Protein AF-A0AAP7ZQS2-F1 (afdb_monomer_lite)

Foldseek 3Di:
DPVVVVVVLVVVLVVLLVCLLVLLVVLVCCVVVVPPCVVPDDPVVPHDPVPDDVLVVLVVSLVSNVVSVVVNVPRPVLVVLVVVLVVLLLVLLVVVVFVVCFVQVVCCVPPVDHDPQFDFDDDDDQPDPDQPGKGKDFPDPPPDLDDQKGWIWIFTAHPPRDGRDIGIGIGGGDDPVSVVSSVVSSVVSLVPDPSNCSNPVSVVSSVVSSVSSVVVSVVD

Secondary structure (DSSP, 8-state):
--HHHHHHHHHHHHHHHHHHHHHHHHHHHHHHH--GGGGT--BTTTB-TTS--HHHHHHHHHHHHHHHHHHHHT-HHHHHHHHHHHHHHHHHHHHHHHHHHHHHHHHHHHH-PPBTTB-----PPPSS----EEEEEESSS---SS-SEEEEEEEEE-GGG-EEEEEEEEEE--HHHHHHHHHHHHHHHHHH-HHHHHHHHHHHHHHHHHHHHHHHHHH-

Radius of gyration: 27.0 Å; chains: 1; bounding box: 59×35×73 Å

pLDDT: mean 70.95, std 13.67, range [37.78, 91.56]

Sequence (220 aa):
MEGAMADVVDDSEEKSRRNLVALSSTVLATTYLQPKLADKGKLLGFIDAVDVNPIRVWTLITIALCYFAFRYWYSSGRAKTWSEWIGHRDTCVKNMFLKRMERHGLRYWNDNTPSHFMQFESISTPMDQRATGLRASLVSDDVSINPRSTYVHISLFGPMDMTLGHITCTFNLTDWRSKVFQNFTVAKSALLCNATHELFIPFTLFGIALAVCVAELIRL

Organism: NCBI:txid1091042

Structure (mmCIF, N/CA/C/O backbone):
data_AF-A0AAP7ZQS2-F1
#
_entry.id   AF-A0AAP7ZQS2-F1
#
loop_
_atom_site.group_PDB
_atom_site.id
_atom_site.type_symbol
_atom_site.label_atom_id
_atom_site.label_alt_id
_atom_site.label_comp_id
_atom_site.label_asym_id
_atom_site.label_entity_id
_atom_site.label_seq_id
_atom_site.pdbx_PDB_ins_code
_atom_site.Cartn_x
_atom_site.Cartn_y
_atom_site.Cartn_z
_atom_site.occupancy
_atom_site.B_iso_or_equiv
_atom_site.auth_seq_id
_atom_site.auth_comp_id
_atom_site.auth_asym_id
_atom_site.auth_atom_id
_atom_site.pdbx_PDB_model_num
ATOM 1 N N . MET A 1 1 ? 18.674 -17.444 24.554 1.00 41.12 1 MET A N 1
ATOM 2 C CA . MET A 1 1 ? 17.435 -17.113 25.297 1.00 41.12 1 MET A CA 1
ATOM 3 C C . MET A 1 1 ? 16.759 -15.878 24.679 1.00 41.12 1 MET A C 1
ATOM 5 O O . MET A 1 1 ? 16.188 -15.075 25.396 1.00 41.12 1 MET A O 1
ATOM 9 N N . GLU A 1 2 ? 16.811 -15.733 23.346 1.00 38.56 2 GLU A N 1
ATOM 10 C CA . GLU A 1 2 ? 16.288 -14.568 22.600 1.00 38.56 2 GLU A CA 1
ATOM 11 C C . GLU A 1 2 ? 14.971 -14.863 21.859 1.00 38.56 2 GLU A C 1
ATOM 13 O O . GLU A 1 2 ? 14.267 -13.939 21.475 1.00 38.56 2 GLU A O 1
ATOM 18 N N . GLY A 1 3 ? 14.586 -16.137 21.706 1.00 37.78 3 GLY A N 1
ATOM 19 C CA . GLY A 1 3 ? 13.366 -16.520 20.980 1.00 37.78 3 GLY A CA 1
ATOM 20 C C . GLY A 1 3 ? 12.057 -16.237 21.727 1.00 37.78 3 GLY A C 1
ATOM 21 O O . GLY A 1 3 ? 11.084 -15.819 21.118 1.00 37.78 3 GLY A O 1
ATOM 22 N N . ALA A 1 4 ? 12.030 -16.380 23.056 1.00 45.31 4 ALA A N 1
ATOM 23 C CA . ALA A 1 4 ? 10.787 -16.256 23.829 1.00 45.31 4 ALA A CA 1
ATOM 24 C C . ALA A 1 4 ? 10.295 -14.805 23.994 1.00 45.31 4 ALA A C 1
ATOM 26 O O . ALA A 1 4 ? 9.113 -14.577 24.228 1.00 45.31 4 ALA A O 1
ATOM 27 N N . MET A 1 5 ? 11.189 -13.815 23.895 1.00 42.31 5 MET A N 1
ATOM 28 C CA . MET A 1 5 ? 10.823 -12.404 24.058 1.00 42.31 5 MET A CA 1
ATOM 29 C C . MET A 1 5 ? 10.306 -11.786 22.749 1.00 42.31 5 MET A C 1
ATOM 31 O O . MET A 1 5 ? 9.502 -10.860 22.801 1.00 42.31 5 MET A O 1
ATOM 35 N N . ALA A 1 6 ? 10.716 -12.325 21.593 1.00 49.50 6 ALA A N 1
ATOM 36 C CA . ALA A 1 6 ? 10.181 -11.944 20.286 1.00 49.50 6 ALA A CA 1
ATOM 37 C C . ALA A 1 6 ? 8.729 -12.424 20.110 1.00 49.50 6 ALA A C 1
ATOM 39 O O . ALA A 1 6 ? 7.870 -11.621 19.751 1.00 49.50 6 ALA A O 1
ATOM 40 N N . ASP A 1 7 ? 8.434 -13.675 20.486 1.00 51.44 7 ASP A N 1
ATOM 41 C CA . ASP A 1 7 ? 7.087 -14.259 20.367 1.00 51.44 7 ASP A CA 1
ATOM 42 C C . ASP A 1 7 ? 6.026 -13.501 21.187 1.00 51.44 7 ASP A C 1
ATOM 44 O O . ASP A 1 7 ? 4.927 -13.243 20.703 1.00 51.44 7 ASP A O 1
ATOM 48 N N . VAL A 1 8 ? 6.346 -13.072 22.415 1.00 53.72 8 VAL A N 1
ATOM 49 C CA . VAL A 1 8 ? 5.387 -12.346 23.278 1.00 53.72 8 VAL A CA 1
ATOM 50 C C . VAL A 1 8 ? 5.065 -10.945 22.734 1.00 53.72 8 VAL A C 1
ATOM 52 O O . VAL A 1 8 ? 3.957 -10.431 22.928 1.00 53.72 8 VAL A O 1
ATOM 55 N N . VAL A 1 9 ? 6.026 -10.306 22.063 1.00 52.06 9 VAL A N 1
ATOM 56 C CA . VAL A 1 9 ? 5.841 -8.976 21.465 1.00 52.06 9 VAL A CA 1
ATOM 57 C C . VAL A 1 9 ? 5.038 -9.074 20.165 1.00 52.06 9 VAL A C 1
ATOM 59 O O . VAL A 1 9 ? 4.125 -8.263 19.982 1.00 52.06 9 VAL A O 1
ATOM 62 N N . ASP A 1 10 ? 5.303 -10.088 19.334 1.00 54.31 10 ASP A N 1
ATOM 63 C CA . ASP A 1 10 ? 4.533 -10.367 18.111 1.00 54.31 10 ASP A CA 1
ATOM 64 C C . ASP A 1 10 ? 3.069 -10.723 18.430 1.00 54.31 10 ASP A C 1
ATOM 66 O O . ASP A 1 10 ? 2.145 -10.170 17.824 1.00 54.31 10 ASP A O 1
ATOM 70 N N . ASP A 1 11 ? 2.824 -11.535 19.465 1.00 60.44 11 ASP A N 1
ATOM 71 C CA . ASP A 1 11 ? 1.464 -11.864 19.915 1.00 60.44 11 ASP A CA 1
ATOM 72 C C . ASP A 1 11 ? 0.695 -10.631 20.420 1.00 60.44 11 ASP A C 1
ATOM 74 O O . ASP A 1 11 ? -0.524 -10.517 20.250 1.00 60.44 11 ASP A O 1
ATOM 78 N N . SER A 1 12 ? 1.388 -9.669 21.039 1.00 69.81 12 SER A N 1
ATOM 79 C CA . SER A 1 12 ? 0.777 -8.423 21.520 1.00 69.81 12 SER A CA 1
ATOM 80 C C . SER A 1 12 ? 0.348 -7.509 20.369 1.00 69.81 12 SER A C 1
ATOM 82 O O . SER A 1 12 ? -0.714 -6.877 20.434 1.00 69.81 12 SER A O 1
ATOM 84 N N . GLU A 1 13 ? 1.155 -7.439 19.313 1.00 71.75 13 GLU A N 1
ATOM 85 C CA . GLU A 1 13 ? 0.883 -6.619 18.138 1.00 71.75 13 GLU A CA 1
ATOM 86 C C . GLU A 1 13 ? -0.274 -7.174 17.317 1.00 71.75 13 GLU A C 1
ATOM 88 O O . GLU A 1 13 ? -1.249 -6.459 17.057 1.00 71.75 13 GLU A O 1
ATOM 93 N N . GLU A 1 14 ? -0.198 -8.452 16.962 1.00 76.62 14 GLU A N 1
ATOM 94 C CA . GLU A 1 14 ? -1.213 -9.109 16.152 1.00 76.62 14 GLU A CA 1
ATOM 95 C C . GLU A 1 14 ? -2.577 -9.072 16.858 1.00 76.62 14 GLU A C 1
ATOM 97 O O . GLU A 1 14 ? -3.620 -8.827 16.241 1.00 76.62 14 GLU A O 1
ATOM 102 N N . LYS A 1 15 ? -2.574 -9.179 18.192 1.00 80.56 15 LYS A N 1
ATOM 103 C CA . LYS A 1 15 ? -3.763 -8.981 19.024 1.00 80.56 15 LYS A CA 1
ATOM 104 C C . LYS A 1 15 ? -4.295 -7.549 18.964 1.00 80.56 15 LYS A C 1
ATOM 106 O O . LYS A 1 15 ? -5.506 -7.367 18.864 1.00 80.56 15 LYS A O 1
ATOM 111 N N . SER A 1 16 ? -3.433 -6.532 18.991 1.00 81.25 16 SER A N 1
ATOM 112 C CA . SER A 1 16 ? -3.862 -5.129 18.873 1.00 81.25 16 SER A CA 1
ATOM 113 C C . SER A 1 16 ? -4.501 -4.827 17.513 1.00 81.25 16 SER A C 1
ATOM 115 O O . SER A 1 16 ? -5.556 -4.193 17.461 1.00 81.25 16 SER A O 1
ATOM 117 N N . ARG A 1 17 ? -3.939 -5.374 16.427 1.00 83.56 17 ARG A N 1
ATOM 118 C CA . ARG A 1 17 ? -4.478 -5.264 15.065 1.00 83.56 17 ARG A CA 1
ATOM 119 C C . ARG A 1 17 ? -5.837 -5.950 14.939 1.00 83.56 17 ARG A C 1
ATOM 121 O O . ARG A 1 17 ? -6.793 -5.339 14.463 1.00 83.56 17 ARG A O 1
ATOM 128 N N . ARG A 1 18 ? -5.947 -7.201 15.404 1.00 85.00 18 ARG A N 1
ATOM 129 C CA . ARG A 1 18 ? -7.210 -7.959 15.399 1.00 85.00 18 ARG A CA 1
ATOM 130 C C . ARG A 1 18 ? -8.285 -7.271 16.228 1.00 85.00 18 ARG A C 1
ATOM 132 O O . ARG A 1 18 ? -9.415 -7.164 15.765 1.00 85.00 18 ARG A O 1
ATOM 139 N N . ASN A 1 19 ? -7.933 -6.762 17.407 1.00 86.69 19 ASN A N 1
ATOM 140 C CA . ASN A 1 19 ? -8.863 -6.030 18.263 1.00 86.69 19 ASN A CA 1
ATOM 141 C C . ASN A 1 19 ? -9.326 -4.724 17.614 1.00 86.69 19 ASN A C 1
ATOM 143 O O . ASN A 1 19 ? -10.512 -4.416 17.684 1.00 86.69 19 ASN A O 1
ATOM 147 N N . LEU A 1 20 ? -8.430 -3.987 16.946 1.00 86.88 20 LEU A N 1
ATOM 148 C CA . LEU A 1 20 ? -8.798 -2.780 16.209 1.00 86.88 20 LEU A CA 1
ATOM 149 C C . LEU A 1 20 ? -9.800 -3.106 15.095 1.00 86.88 20 LEU A C 1
ATOM 151 O O . LEU A 1 20 ? -10.872 -2.513 15.044 1.00 86.88 20 LEU A O 1
ATOM 155 N N . VAL A 1 21 ? -9.499 -4.103 14.257 1.00 88.25 21 VAL A N 1
ATOM 156 C CA . VAL A 1 21 ? -10.391 -4.536 13.168 1.00 88.25 21 VAL A CA 1
ATOM 157 C C . VAL A 1 21 ? -11.732 -5.033 13.710 1.00 88.25 21 VAL A C 1
ATOM 159 O O . VAL A 1 21 ? -12.778 -4.631 13.200 1.00 88.25 21 VAL A O 1
ATOM 162 N N . ALA A 1 22 ? -11.726 -5.871 14.748 1.00 86.88 22 ALA A N 1
ATOM 163 C CA . ALA A 1 22 ? -12.940 -6.422 15.342 1.00 86.88 22 ALA A CA 1
ATOM 164 C C . ALA A 1 22 ? -13.814 -5.327 15.966 1.00 86.88 22 ALA A C 1
ATOM 166 O O . ALA A 1 22 ? -15.022 -5.293 15.727 1.00 86.88 22 ALA A O 1
ATOM 167 N N . LEU A 1 23 ? -13.215 -4.403 16.723 1.00 85.56 23 LEU A N 1
ATOM 168 C CA . LEU A 1 23 ? -13.947 -3.344 17.410 1.00 85.56 23 LEU A CA 1
ATOM 169 C C . LEU A 1 23 ? -14.471 -2.296 16.420 1.00 85.56 23 LEU A C 1
ATOM 171 O O . LEU A 1 23 ? -15.640 -1.929 16.502 1.00 85.56 23 LEU A O 1
ATOM 175 N N . SER A 1 24 ? -13.678 -1.900 15.418 1.00 85.44 24 SER A N 1
ATOM 176 C CA . SER A 1 24 ? -14.152 -1.044 14.323 1.00 85.44 24 SER A CA 1
ATOM 177 C C . SER A 1 24 ? -15.283 -1.699 13.529 1.00 85.44 24 SER A C 1
ATOM 179 O O . SER A 1 24 ? -16.298 -1.057 13.271 1.00 85.44 24 SER A O 1
ATOM 181 N N . SER A 1 25 ? -15.164 -2.988 13.199 1.00 85.69 25 SER A N 1
ATOM 182 C CA . SER A 1 25 ? -16.226 -3.723 12.496 1.00 85.69 25 SER A CA 1
ATOM 183 C C . SER A 1 25 ? -17.493 -3.836 13.341 1.00 85.69 25 SER A C 1
ATOM 185 O O . SER A 1 25 ? -18.590 -3.693 12.813 1.00 85.69 25 SER A O 1
ATOM 187 N N . THR A 1 26 ? -17.357 -4.031 14.655 1.00 83.94 26 THR A N 1
ATOM 188 C CA . THR A 1 26 ? -18.493 -4.080 15.587 1.00 83.94 26 THR A CA 1
ATOM 189 C C . THR A 1 26 ? -19.212 -2.736 15.659 1.00 83.94 26 THR A C 1
ATOM 191 O O . THR A 1 26 ? -20.439 -2.713 15.619 1.00 83.94 26 THR A O 1
ATOM 194 N N . VAL A 1 27 ? -18.480 -1.616 15.702 1.00 84.19 27 VAL A N 1
ATOM 195 C CA . VAL A 1 27 ? -19.074 -0.268 15.658 1.00 84.19 27 VAL A CA 1
ATOM 196 C C . VAL A 1 27 ? -19.884 -0.081 14.376 1.00 84.19 27 VAL A C 1
ATOM 198 O O . VAL A 1 27 ? -21.055 0.283 14.449 1.00 84.19 27 VAL A O 1
ATOM 201 N N . LEU A 1 28 ? -19.301 -0.399 13.217 1.00 84.69 28 LEU A N 1
ATOM 202 C CA . LEU A 1 28 ? -19.974 -0.272 11.920 1.00 84.69 28 LEU A CA 1
ATOM 203 C C . LEU A 1 28 ? -21.184 -1.203 11.793 1.00 84.69 28 LEU A C 1
ATOM 205 O O . LEU A 1 28 ? -22.231 -0.795 11.299 1.00 84.69 28 LEU A O 1
ATOM 209 N N . ALA A 1 29 ? -21.064 -2.446 12.260 1.00 82.69 29 ALA A N 1
ATOM 210 C CA . ALA A 1 29 ? -22.167 -3.397 12.275 1.00 82.69 29 ALA A CA 1
ATOM 211 C C . ALA A 1 29 ? -23.303 -2.908 13.180 1.00 82.69 29 ALA A C 1
ATOM 213 O O . ALA A 1 29 ? -24.463 -2.977 12.791 1.00 82.69 29 ALA A O 1
ATOM 214 N N . THR A 1 30 ? -22.981 -2.367 14.356 1.00 77.25 30 THR A N 1
ATOM 215 C CA . THR A 1 30 ? -23.983 -1.862 15.304 1.00 77.25 30 THR A CA 1
ATOM 216 C C . THR A 1 30 ? -24.725 -0.654 14.738 1.00 77.25 30 THR A C 1
ATOM 218 O O . THR A 1 30 ? -25.944 -0.575 14.862 1.00 77.25 30 THR A O 1
ATOM 221 N N . THR A 1 31 ? -24.029 0.268 14.071 1.00 76.44 31 THR A N 1
ATOM 222 C CA . THR A 1 31 ? -24.674 1.459 13.503 1.00 76.44 31 THR A CA 1
ATOM 223 C C . THR A 1 31 ? -25.425 1.182 12.208 1.00 76.44 31 THR A C 1
ATOM 225 O O . THR A 1 31 ? -26.495 1.750 12.004 1.00 76.44 31 THR A O 1
ATOM 228 N N . TYR A 1 32 ? -24.918 0.292 11.353 1.00 78.00 32 TYR A N 1
ATOM 229 C CA . TYR A 1 32 ? -25.553 -0.022 10.073 1.00 78.00 32 TYR A CA 1
ATOM 230 C C . TYR A 1 32 ? -26.694 -1.033 10.201 1.00 78.00 32 TYR A C 1
ATOM 232 O O . TYR A 1 32 ? -27.753 -0.847 9.608 1.00 78.00 32 TYR A O 1
ATOM 240 N N . LEU A 1 33 ? -26.499 -2.103 10.979 1.00 70.19 33 LEU A N 1
ATOM 241 C CA . LEU A 1 33 ? -27.516 -3.144 11.140 1.00 70.19 33 LEU A CA 1
ATOM 242 C C . LEU A 1 33 ? -28.596 -2.755 12.146 1.00 70.19 33 LEU A C 1
ATOM 244 O O . LEU A 1 33 ? -29.559 -3.511 12.252 1.00 70.19 33 LEU A O 1
ATOM 248 N N . GLN A 1 34 ? -28.420 -1.629 12.866 1.00 63.94 34 GLN A N 1
ATOM 249 C CA . GLN A 1 34 ? -29.292 -1.144 13.944 1.00 63.94 34 GLN A CA 1
ATOM 250 C C . GLN A 1 34 ? -29.951 -2.324 14.650 1.00 63.94 34 GLN A C 1
ATOM 252 O O . GLN A 1 34 ? -31.150 -2.556 14.448 1.00 63.94 34 GLN A O 1
ATOM 257 N N . PRO A 1 35 ? -29.167 -3.162 15.357 1.00 54.41 35 PRO A N 1
ATOM 258 C CA . PRO A 1 35 ? -29.701 -4.380 15.921 1.00 54.41 35 PRO A CA 1
ATOM 259 C C . PRO A 1 35 ? -30.976 -4.013 16.675 1.00 54.41 35 PRO A C 1
ATOM 261 O O . PRO A 1 35 ? -30.929 -3.222 17.617 1.00 54.41 35 PRO A O 1
ATOM 264 N N . LYS A 1 36 ? -32.118 -4.578 16.259 1.00 45.31 36 LYS A N 1
ATOM 265 C CA . LYS A 1 36 ? -33.423 -4.472 16.941 1.00 45.31 36 LYS A CA 1
ATOM 266 C C . LYS A 1 36 ? -33.396 -5.133 18.336 1.00 45.31 36 LYS A C 1
ATOM 268 O O . LYS A 1 36 ? -34.374 -5.708 18.794 1.00 45.31 36 LYS A O 1
ATOM 273 N N . LEU A 1 37 ? -32.248 -5.095 19.004 1.00 45.38 37 LEU A N 1
ATOM 274 C CA . LEU A 1 37 ? -32.011 -5.465 20.386 1.00 45.38 37 LEU A CA 1
ATOM 275 C C . LEU A 1 37 ? -32.455 -4.359 21.353 1.00 45.38 37 LEU A C 1
ATOM 277 O O . LEU A 1 37 ? -32.493 -4.621 22.549 1.00 45.38 37 LEU A O 1
ATOM 281 N N . ALA A 1 38 ? -32.849 -3.176 20.863 1.00 44.84 38 ALA A N 1
ATOM 282 C CA . ALA A 1 38 ? -33.373 -2.090 21.694 1.00 44.84 38 ALA A CA 1
ATOM 283 C C . ALA A 1 38 ? -34.586 -2.502 22.553 1.00 44.84 38 ALA A C 1
ATOM 285 O O . ALA A 1 38 ? -34.736 -1.980 23.651 1.00 44.84 38 ALA A O 1
ATOM 286 N N . ASP A 1 39 ? -35.386 -3.488 22.131 1.00 46.53 39 ASP A N 1
ATOM 287 C CA . ASP A 1 39 ? -36.574 -3.869 22.905 1.00 46.53 39 ASP A CA 1
ATOM 288 C C . ASP A 1 39 ? -36.333 -4.961 23.962 1.00 46.53 39 ASP A C 1
ATOM 290 O O . ASP A 1 39 ? -37.175 -5.118 24.844 1.00 46.53 39 ASP A O 1
ATOM 294 N N . LYS A 1 40 ? -35.224 -5.730 23.921 1.00 45.84 40 LYS A N 1
ATOM 295 C CA . LYS A 1 40 ? -34.973 -6.846 24.880 1.00 45.84 40 LYS A CA 1
ATOM 296 C C . LYS A 1 40 ? -33.498 -7.193 25.164 1.00 45.84 40 LYS A C 1
ATOM 298 O O . LYS A 1 40 ? -33.214 -8.225 25.775 1.00 45.84 40 LYS A O 1
ATOM 303 N N . GLY A 1 41 ? -32.535 -6.406 24.696 1.00 45.66 41 GLY A N 1
ATOM 304 C CA . GLY A 1 41 ? -31.121 -6.780 24.705 1.00 45.66 41 GLY A CA 1
ATOM 305 C C . GLY A 1 41 ? -30.376 -6.324 25.952 1.00 45.66 41 GLY A C 1
ATOM 306 O O . GLY A 1 41 ? -29.912 -5.190 26.005 1.00 45.66 41 GLY A O 1
ATOM 307 N N . LYS A 1 42 ? -30.171 -7.227 26.919 1.00 48.53 42 LYS A N 1
ATOM 308 C CA . LYS A 1 42 ? -29.126 -7.059 27.940 1.00 48.53 42 LYS A CA 1
ATOM 309 C C . LYS A 1 42 ? -27.785 -6.826 27.244 1.00 48.53 42 LYS A C 1
ATOM 311 O O . LYS A 1 42 ? -27.303 -7.710 26.529 1.00 48.53 42 LYS A O 1
ATOM 316 N N . LEU A 1 43 ? -27.171 -5.668 27.473 1.00 49.25 43 LEU A N 1
ATOM 317 C CA . LEU A 1 43 ? -25.809 -5.386 27.034 1.00 49.25 43 LEU A CA 1
ATOM 318 C C . LEU A 1 43 ? -24.907 -6.323 27.851 1.00 49.25 43 LEU A C 1
ATOM 320 O O . LEU A 1 43 ? -24.660 -6.087 29.028 1.00 49.25 43 LEU A O 1
ATOM 324 N N . LEU A 1 44 ? -24.486 -7.439 27.247 1.00 48.25 44 LEU A N 1
ATOM 325 C CA . LEU A 1 44 ? -23.633 -8.472 27.859 1.00 48.25 44 LEU A CA 1
ATOM 326 C C . LEU A 1 44 ? -24.317 -9.383 28.899 1.00 48.25 44 LEU A C 1
ATOM 328 O O . LEU A 1 44 ? -23.661 -9.821 29.834 1.00 48.25 44 LEU A O 1
ATOM 332 N N . GLY A 1 45 ? -25.616 -9.685 28.789 1.00 47.31 45 GLY A N 1
ATOM 333 C CA . GLY A 1 45 ? -26.273 -10.711 29.631 1.00 47.31 45 GLY A CA 1
ATOM 334 C C . GLY A 1 45 ? -26.399 -10.399 31.137 1.00 47.31 45 GLY A C 1
ATOM 335 O O . GLY A 1 45 ? -27.143 -11.092 31.834 1.00 47.31 45 GLY A O 1
ATOM 336 N N . PHE A 1 46 ? -25.765 -9.327 31.619 1.00 46.50 46 PHE A N 1
ATOM 337 C CA . PHE A 1 46 ? -25.706 -8.950 33.035 1.00 46.50 46 PHE A CA 1
ATOM 338 C C . PHE A 1 46 ? -26.137 -7.505 33.325 1.00 46.50 46 PHE A C 1
ATOM 340 O O . PHE A 1 46 ? -26.445 -7.212 34.475 1.00 46.50 46 PHE A O 1
ATOM 347 N N . ILE A 1 47 ? -26.201 -6.616 32.325 1.00 52.19 47 ILE A N 1
ATOM 348 C CA . ILE A 1 47 ? -26.548 -5.201 32.525 1.00 52.19 47 ILE A CA 1
ATOM 349 C C . ILE A 1 47 ? -27.763 -4.854 31.660 1.00 52.19 47 ILE A C 1
ATOM 351 O O . ILE A 1 47 ? -27.742 -5.043 30.438 1.00 52.19 47 ILE A O 1
ATOM 355 N N . ASP A 1 48 ? -28.829 -4.367 32.298 1.00 53.28 48 ASP A N 1
ATOM 356 C CA . ASP A 1 48 ? -29.969 -3.793 31.590 1.00 53.28 48 ASP A CA 1
ATOM 357 C C . ASP A 1 48 ? -29.502 -2.539 30.845 1.00 53.28 48 ASP A C 1
ATOM 359 O O . ASP A 1 48 ? -28.935 -1.613 31.423 1.00 53.28 48 ASP A O 1
ATOM 363 N N . ALA A 1 49 ? -29.730 -2.515 29.531 1.00 55.06 49 ALA A N 1
ATOM 364 C CA . ALA A 1 49 ? -29.309 -1.427 28.649 1.00 55.06 49 ALA A CA 1
ATOM 365 C C . ALA A 1 49 ? -29.998 -0.080 28.957 1.00 55.06 49 ALA A C 1
ATOM 367 O O . ALA A 1 49 ? -29.634 0.937 28.374 1.00 55.06 49 ALA A O 1
ATOM 368 N N . VAL A 1 50 ? -30.979 -0.077 29.866 1.00 55.44 50 VAL A N 1
ATOM 369 C CA . VAL A 1 50 ? -31.816 1.076 30.225 1.00 55.44 50 VAL A CA 1
ATOM 370 C C . VAL A 1 50 ? -31.050 2.117 31.055 1.00 55.44 50 VAL A C 1
ATOM 372 O O . VAL A 1 50 ? -31.282 3.308 30.880 1.00 55.44 50 VAL A O 1
ATOM 375 N N . ASP A 1 51 ? -30.088 1.701 31.886 1.00 57.47 51 ASP A N 1
ATOM 376 C CA . ASP A 1 51 ? -29.369 2.609 32.802 1.00 57.47 51 ASP A CA 1
ATOM 377 C C . ASP A 1 51 ? -28.003 3.082 32.279 1.00 57.47 51 ASP A C 1
ATOM 379 O O . ASP A 1 51 ? -27.276 3.835 32.939 1.00 57.47 51 ASP A O 1
ATOM 383 N N . VAL A 1 52 ? -27.607 2.642 31.085 1.00 66.94 52 VAL A N 1
ATOM 384 C CA . VAL A 1 52 ? -26.284 2.958 30.549 1.00 66.94 52 VAL A CA 1
ATOM 385 C C . VAL A 1 52 ? -26.344 4.258 29.754 1.00 66.94 52 VAL A C 1
ATOM 387 O O . VAL A 1 52 ? -26.901 4.308 28.663 1.00 66.94 52 VAL A O 1
ATOM 390 N N . ASN A 1 53 ? -25.708 5.311 30.277 1.00 76.38 53 ASN A N 1
ATOM 391 C CA . ASN A 1 53 ? -25.609 6.593 29.579 1.00 76.38 53 ASN A CA 1
ATOM 392 C C . ASN A 1 53 ? -24.866 6.420 28.229 1.00 76.38 53 ASN A C 1
ATOM 394 O O . ASN A 1 53 ? -23.669 6.096 28.242 1.00 76.38 53 ASN A O 1
ATOM 398 N N . PRO A 1 54 ? -25.522 6.687 27.081 1.00 76.00 54 PRO A N 1
ATOM 399 C CA . PRO A 1 54 ? -24.938 6.496 25.753 1.00 76.00 54 PRO A CA 1
ATOM 400 C C . PRO A 1 54 ? -23.638 7.278 25.535 1.00 76.00 54 PRO A C 1
ATOM 402 O O . PRO A 1 54 ? -22.701 6.761 24.928 1.00 76.00 54 PRO A O 1
ATOM 405 N N . ILE A 1 55 ? -23.525 8.485 26.103 1.00 78.62 55 ILE A N 1
ATOM 406 C CA . ILE A 1 55 ? -22.320 9.323 25.994 1.00 78.62 55 ILE A CA 1
ATOM 407 C C . ILE A 1 55 ? -21.116 8.602 26.609 1.00 78.62 55 ILE A C 1
ATOM 409 O O . ILE A 1 55 ? -20.027 8.598 26.030 1.00 78.62 55 ILE A O 1
ATOM 413 N N . ARG A 1 56 ? -21.298 7.933 27.758 1.00 80.94 56 ARG A N 1
ATOM 414 C CA . ARG A 1 56 ? -20.217 7.182 28.421 1.00 80.94 56 ARG A CA 1
ATOM 415 C C . ARG A 1 56 ? -19.757 6.000 27.571 1.00 80.94 56 ARG A C 1
ATOM 417 O O . ARG A 1 56 ? -18.556 5.757 27.482 1.00 80.94 56 ARG A O 1
ATOM 424 N N . VAL A 1 57 ? -20.689 5.305 26.919 1.00 81.06 57 VAL A N 1
ATOM 425 C CA . VAL A 1 57 ? -20.390 4.163 26.039 1.00 81.06 57 VAL A CA 1
ATOM 426 C C . VAL A 1 57 ? -19.584 4.614 24.829 1.00 81.06 57 VAL A C 1
ATOM 428 O O . VAL A 1 57 ? -18.495 4.094 24.597 1.00 81.06 57 VAL A O 1
ATOM 431 N N . TRP A 1 58 ? -20.064 5.620 24.099 1.00 82.81 58 TRP A N 1
ATOM 432 C CA . TRP A 1 58 ? -19.371 6.112 22.910 1.00 82.81 58 TRP A CA 1
ATOM 433 C C . TRP A 1 58 ? -18.013 6.733 23.236 1.00 82.81 58 TRP A C 1
ATOM 435 O O . TRP A 1 58 ? -17.058 6.547 22.480 1.00 82.81 58 TRP A O 1
ATOM 445 N N . THR A 1 59 ? -17.884 7.387 24.393 1.00 82.38 59 THR A N 1
ATOM 446 C CA . THR A 1 59 ? -16.593 7.902 24.871 1.00 82.38 59 THR A CA 1
ATOM 447 C C . THR A 1 59 ? -15.613 6.760 25.149 1.00 82.38 59 THR A C 1
ATOM 449 O O . THR A 1 59 ? -14.481 6.797 24.671 1.00 82.38 59 THR A O 1
ATOM 452 N N . LEU A 1 60 ? -16.040 5.709 25.859 1.00 86.06 60 LEU A N 1
ATOM 453 C CA . LEU A 1 60 ? -15.200 4.538 26.138 1.00 86.06 60 LEU A CA 1
ATOM 454 C C . LEU A 1 60 ? -14.793 3.796 24.859 1.00 86.06 60 LEU A C 1
ATOM 456 O O . LEU A 1 60 ? -13.625 3.440 24.712 1.00 86.06 60 LEU A O 1
ATOM 460 N N . ILE A 1 61 ? -15.723 3.610 23.917 1.00 84.81 61 ILE A N 1
ATOM 461 C CA . ILE A 1 61 ? -15.443 2.998 22.609 1.00 84.81 61 ILE A CA 1
ATOM 462 C C . ILE A 1 61 ? -14.421 3.838 21.836 1.00 84.81 61 ILE A C 1
ATOM 464 O O . ILE A 1 61 ? -13.469 3.288 21.284 1.00 84.81 61 ILE A O 1
ATOM 468 N N . THR A 1 62 ? -14.572 5.164 21.833 1.00 86.69 62 THR A N 1
ATOM 469 C CA . THR A 1 62 ? -13.633 6.084 21.173 1.00 86.69 62 THR A CA 1
ATOM 470 C C . THR A 1 62 ? -12.235 5.988 21.784 1.00 86.69 62 THR A C 1
ATOM 472 O O . THR A 1 62 ? -11.253 5.850 21.055 1.00 86.69 62 THR A O 1
ATOM 475 N N . ILE A 1 63 ? -12.132 5.985 23.117 1.00 89.25 63 ILE A N 1
ATOM 476 C CA . ILE A 1 63 ? -10.853 5.825 23.826 1.00 89.25 63 ILE A CA 1
ATOM 477 C C . ILE A 1 63 ? -10.215 4.469 23.495 1.00 89.25 63 ILE A C 1
ATOM 479 O O . ILE A 1 63 ? -9.023 4.417 23.193 1.00 89.25 63 ILE A O 1
ATOM 483 N N . ALA A 1 64 ? -10.995 3.385 23.500 1.00 86.31 64 ALA A N 1
ATOM 484 C CA . ALA A 1 64 ? -10.507 2.047 23.172 1.00 86.31 64 ALA A CA 1
ATOM 485 C C . ALA A 1 64 ? -10.006 1.948 21.719 1.00 86.31 64 ALA A C 1
ATOM 487 O O . ALA A 1 64 ? -8.924 1.407 21.485 1.00 86.31 64 ALA A O 1
ATOM 488 N N . LEU A 1 65 ? -10.743 2.513 20.753 1.00 87.38 65 LEU A N 1
ATOM 489 C CA . LEU A 1 65 ? -10.327 2.597 19.347 1.00 87.38 65 LEU A CA 1
ATOM 490 C C . LEU A 1 65 ? -8.994 3.334 19.205 1.00 87.38 65 LEU A C 1
ATOM 492 O O . LEU A 1 65 ? -8.066 2.813 18.587 1.00 87.38 65 LEU A O 1
ATOM 496 N N . CYS A 1 66 ? -8.884 4.520 19.808 1.00 90.00 66 CYS A N 1
ATOM 497 C CA . CYS A 1 66 ? -7.657 5.309 19.781 1.00 90.00 66 CYS A CA 1
ATOM 498 C C . CYS A 1 66 ? -6.492 4.550 20.422 1.00 90.00 66 CYS A C 1
ATOM 500 O O . CYS A 1 66 ? -5.405 4.513 19.851 1.00 90.00 66 CYS A O 1
ATOM 502 N N . TYR A 1 67 ? -6.712 3.897 21.566 1.00 90.50 67 TYR A N 1
ATOM 503 C CA . TYR A 1 67 ? -5.685 3.100 22.233 1.00 90.50 67 TYR A CA 1
ATOM 504 C C . TYR A 1 67 ? -5.148 1.985 21.327 1.00 90.50 67 TYR A C 1
ATOM 506 O O . TYR A 1 67 ? -3.934 1.890 21.144 1.00 90.50 67 TYR A O 1
ATOM 514 N N . PHE A 1 68 ? -6.022 1.174 20.718 1.00 87.44 68 PHE A N 1
ATOM 515 C CA . PHE A 1 68 ? -5.584 0.101 19.821 1.00 87.44 68 PHE A CA 1
ATOM 516 C C . PHE A 1 68 ? -4.909 0.642 18.555 1.00 87.44 68 PHE A C 1
ATOM 518 O O . PHE A 1 68 ? -3.897 0.086 18.131 1.00 87.44 68 PHE A O 1
ATOM 525 N N . ALA A 1 69 ? -5.398 1.755 17.997 1.00 87.56 69 ALA A N 1
ATOM 526 C CA . ALA A 1 69 ? -4.785 2.408 16.843 1.00 87.56 69 ALA A CA 1
ATOM 527 C C . ALA A 1 69 ? -3.377 2.937 17.155 1.00 87.56 69 ALA A C 1
ATOM 529 O O . ALA A 1 69 ? -2.444 2.650 16.408 1.00 87.56 69 ALA A O 1
ATOM 530 N N . PHE A 1 70 ? -3.188 3.646 18.272 1.00 88.50 70 PHE A N 1
ATOM 531 C CA . PHE A 1 70 ? -1.868 4.126 18.693 1.00 88.50 70 PHE A CA 1
ATOM 532 C C . PHE A 1 70 ? -0.929 2.973 19.047 1.00 88.50 70 PHE A C 1
ATOM 534 O O . PHE A 1 70 ? 0.231 2.970 18.632 1.00 88.50 70 PHE A O 1
ATOM 541 N N . ARG A 1 71 ? -1.422 1.962 19.772 1.00 87.56 71 ARG A N 1
ATOM 542 C CA . ARG A 1 71 ? -0.627 0.787 20.146 1.00 87.56 71 ARG A CA 1
ATOM 543 C C . ARG A 1 71 ? -0.134 0.018 18.921 1.00 87.56 71 ARG A C 1
ATOM 545 O O . ARG A 1 71 ? 1.015 -0.427 18.935 1.00 87.56 71 ARG A O 1
ATOM 552 N N . TYR A 1 72 ? -0.974 -0.108 17.892 1.00 85.94 72 TYR A N 1
ATOM 553 C CA . TYR A 1 72 ? -0.602 -0.700 16.609 1.00 85.94 72 TYR A CA 1
ATOM 554 C C . TYR A 1 72 ? 0.330 0.222 15.809 1.00 85.94 72 TYR A C 1
ATOM 556 O O . TYR A 1 72 ? 1.330 -0.235 15.260 1.00 85.94 72 TYR A O 1
ATOM 564 N N . TRP A 1 73 ? 0.082 1.536 15.799 1.00 86.81 73 TRP A N 1
ATOM 565 C CA . TRP A 1 73 ? 0.924 2.503 15.090 1.00 86.81 73 TRP A CA 1
ATOM 566 C C . TRP A 1 73 ? 2.378 2.472 15.567 1.00 86.81 73 TRP A C 1
ATOM 568 O O . TRP A 1 73 ? 3.288 2.480 14.742 1.00 86.81 73 TRP A O 1
ATOM 578 N N . TYR A 1 74 ? 2.618 2.388 16.874 1.00 86.12 74 TYR A N 1
ATOM 579 C CA . TYR A 1 74 ? 3.971 2.339 17.446 1.00 86.12 74 TYR A CA 1
ATOM 580 C C . TYR A 1 74 ? 4.555 0.924 17.575 1.00 86.12 74 TYR A C 1
ATOM 582 O O . TYR A 1 74 ? 5.587 0.747 18.218 1.00 86.12 74 TYR A O 1
ATOM 590 N N . SER A 1 75 ? 3.915 -0.086 16.987 1.00 84.06 75 SER A N 1
ATOM 591 C CA . SER A 1 75 ? 4.432 -1.454 17.000 1.00 84.06 75 SER A CA 1
ATOM 592 C C . SER A 1 75 ? 5.601 -1.650 16.023 1.00 84.06 75 SER A C 1
ATOM 594 O O . SER A 1 75 ? 5.718 -0.958 15.004 1.00 84.06 75 SER A O 1
ATOM 596 N N . SER A 1 76 ? 6.497 -2.580 16.358 1.00 81.56 76 SER A N 1
ATOM 597 C CA . SER A 1 76 ? 7.675 -2.914 15.553 1.00 81.56 76 SE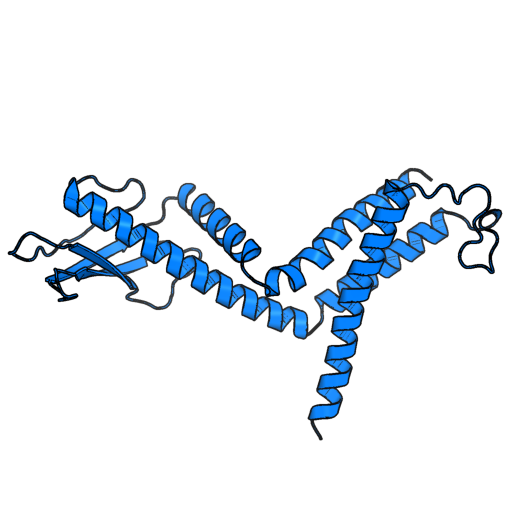R A CA 1
ATOM 598 C C . SER A 1 76 ? 7.326 -3.698 14.288 1.00 81.56 76 SER A C 1
ATOM 600 O O . SER A 1 76 ? 7.954 -3.477 13.251 1.00 81.56 76 SER A O 1
ATOM 602 N N . GLY A 1 77 ? 6.317 -4.568 14.331 1.00 82.44 77 GLY A N 1
ATOM 603 C CA . GLY A 1 77 ? 5.851 -5.324 13.174 1.00 82.44 77 GLY A CA 1
ATOM 604 C C . GLY A 1 77 ? 5.224 -4.411 12.128 1.00 82.44 77 GLY A C 1
ATOM 605 O O . GLY A 1 77 ? 5.610 -4.509 10.971 1.00 82.44 77 GLY A O 1
ATOM 606 N N . ARG A 1 78 ? 4.448 -3.384 12.507 1.00 86.38 78 ARG A N 1
ATOM 607 C CA . ARG A 1 78 ? 3.992 -2.337 11.569 1.00 86.38 78 ARG A CA 1
ATOM 608 C C . ARG A 1 78 ? 5.160 -1.715 10.808 1.00 86.38 78 ARG A C 1
ATOM 610 O O . ARG A 1 78 ? 5.056 -1.508 9.600 1.00 86.38 78 ARG A O 1
ATOM 617 N N . ALA A 1 79 ? 6.265 -1.399 11.486 1.00 85.00 79 ALA A N 1
ATOM 618 C CA . ALA A 1 79 ? 7.446 -0.823 10.840 1.00 85.00 79 ALA A CA 1
ATOM 619 C C . ALA A 1 79 ? 8.110 -1.801 9.849 1.00 85.00 79 ALA A C 1
ATOM 621 O O . ALA A 1 79 ? 8.542 -1.374 8.777 1.00 85.00 79 ALA A O 1
ATOM 622 N N . LYS A 1 80 ? 8.133 -3.100 10.171 1.00 86.88 80 LYS A N 1
ATOM 623 C CA . LYS A 1 80 ? 8.598 -4.168 9.274 1.00 86.88 80 LYS A CA 1
ATOM 624 C C . LYS A 1 80 ? 7.659 -4.358 8.076 1.00 86.88 80 LYS A C 1
ATOM 626 O O . LYS A 1 80 ? 8.102 -4.284 6.937 1.00 86.88 80 LYS A O 1
ATOM 631 N N . THR A 1 81 ? 6.355 -4.488 8.300 1.00 86.19 81 THR A N 1
ATOM 632 C CA . THR A 1 81 ? 5.348 -4.581 7.233 1.00 86.19 81 THR A CA 1
ATOM 633 C C . THR A 1 81 ? 5.384 -3.344 6.329 1.00 86.19 81 THR A C 1
ATOM 635 O O . THR A 1 81 ? 5.201 -3.437 5.117 1.00 86.19 81 THR A O 1
ATOM 638 N N . TRP A 1 82 ? 5.676 -2.165 6.889 1.00 85.88 82 TRP A N 1
ATOM 639 C CA . TRP A 1 82 ? 5.861 -0.929 6.127 1.00 85.88 82 TRP A CA 1
ATOM 640 C C . TRP A 1 82 ? 7.093 -0.968 5.217 1.00 85.88 82 TRP A C 1
ATOM 642 O O . TRP A 1 82 ? 7.000 -0.542 4.065 1.00 85.88 82 TRP A O 1
ATOM 652 N N . SER A 1 83 ? 8.232 -1.485 5.687 1.00 86.06 83 SER A N 1
ATOM 653 C CA . SER A 1 83 ? 9.425 -1.622 4.842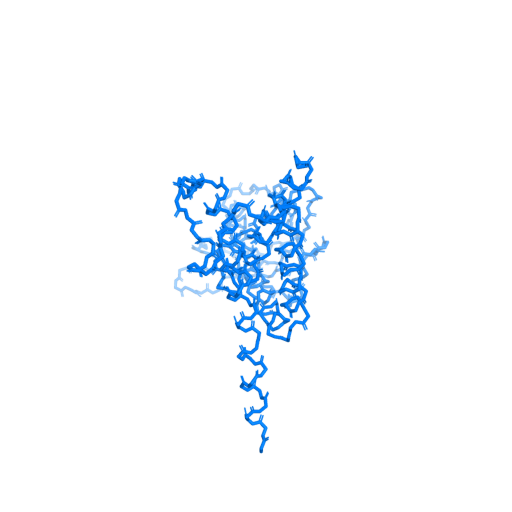 1.00 86.06 83 SER A CA 1
ATOM 654 C C . SER A 1 83 ? 9.227 -2.671 3.743 1.00 86.06 83 SER A C 1
ATOM 656 O O . SER A 1 83 ? 9.609 -2.428 2.598 1.00 86.06 83 SER A O 1
ATOM 658 N N . GLU A 1 84 ? 8.547 -3.779 4.045 1.00 86.88 84 GLU A N 1
ATOM 659 C CA . GLU A 1 84 ? 8.150 -4.794 3.061 1.00 86.88 84 GLU A CA 1
ATOM 660 C C . GLU A 1 84 ? 7.209 -4.213 1.997 1.00 86.88 84 GLU A C 1
ATOM 662 O O . GLU A 1 84 ? 7.415 -4.413 0.795 1.00 86.88 84 GLU A O 1
ATOM 667 N N . TRP A 1 85 ? 6.216 -3.425 2.418 1.00 87.19 85 TRP A N 1
ATOM 668 C CA . TRP A 1 85 ? 5.314 -2.728 1.505 1.00 87.19 85 TRP A CA 1
ATOM 669 C C . TRP A 1 85 ? 6.058 -1.723 0.620 1.00 87.19 85 TRP A C 1
ATOM 671 O O . TRP A 1 85 ? 5.808 -1.672 -0.585 1.00 87.19 85 TRP A O 1
ATOM 681 N N . ILE A 1 86 ? 7.003 -0.960 1.183 1.00 84.62 86 ILE A N 1
ATOM 682 C CA . ILE A 1 86 ? 7.870 -0.046 0.427 1.00 84.62 86 ILE A CA 1
ATOM 683 C C . ILE A 1 86 ? 8.672 -0.812 -0.628 1.00 84.62 86 ILE A C 1
ATOM 685 O O . ILE A 1 86 ? 8.629 -0.441 -1.799 1.00 84.62 86 ILE A O 1
ATOM 689 N N . GLY A 1 87 ? 9.342 -1.903 -0.250 1.00 84.06 87 GLY A N 1
ATOM 690 C CA . GLY A 1 87 ? 10.134 -2.702 -1.187 1.00 84.06 87 GLY A CA 1
ATOM 691 C C . GLY A 1 87 ? 9.279 -3.296 -2.311 1.00 84.06 87 GLY A C 1
ATOM 692 O O . GLY A 1 87 ? 9.660 -3.258 -3.487 1.00 84.06 87 GLY A O 1
ATOM 693 N N . HIS A 1 88 ? 8.078 -3.780 -1.980 1.00 85.00 88 HIS A N 1
ATOM 694 C CA . HIS A 1 88 ? 7.131 -4.281 -2.974 1.00 85.00 88 HIS A CA 1
ATOM 695 C C . HIS A 1 88 ? 6.625 -3.171 -3.904 1.00 85.00 88 HIS A C 1
ATOM 697 O O . HIS A 1 88 ? 6.579 -3.356 -5.124 1.00 85.00 88 HIS A O 1
ATOM 703 N N . ARG A 1 89 ? 6.270 -2.005 -3.351 1.00 83.50 89 ARG A N 1
ATOM 704 C CA . ARG A 1 89 ? 5.879 -0.817 -4.117 1.00 83.50 89 ARG A CA 1
ATOM 705 C C . ARG A 1 89 ? 6.983 -0.430 -5.089 1.00 83.50 89 ARG A C 1
ATOM 707 O O . ARG A 1 89 ? 6.699 -0.292 -6.275 1.00 83.50 89 ARG A O 1
ATOM 714 N N . ASP A 1 90 ? 8.216 -0.308 -4.619 1.00 80.19 90 ASP A N 1
ATOM 715 C CA . ASP A 1 90 ? 9.346 0.142 -5.433 1.00 80.19 90 ASP A CA 1
ATOM 716 C C . ASP A 1 90 ? 9.650 -0.869 -6.550 1.00 80.19 90 ASP A C 1
ATOM 718 O O . ASP A 1 90 ? 9.833 -0.487 -7.707 1.00 80.19 90 ASP A O 1
ATOM 722 N N . THR A 1 91 ? 9.546 -2.169 -6.257 1.00 83.00 91 THR A N 1
ATOM 723 C CA . THR A 1 91 ? 9.639 -3.241 -7.264 1.00 83.00 91 THR A CA 1
ATOM 724 C C . THR A 1 91 ? 8.519 -3.152 -8.307 1.00 83.00 91 THR A C 1
ATOM 726 O O . THR A 1 91 ? 8.760 -3.273 -9.511 1.00 83.00 91 THR A O 1
ATOM 729 N N . CYS A 1 92 ? 7.277 -2.917 -7.877 1.00 82.69 92 CYS A N 1
ATOM 730 C CA . CYS A 1 92 ? 6.129 -2.767 -8.771 1.00 82.69 92 CYS A CA 1
ATOM 731 C C . CYS A 1 92 ? 6.274 -1.528 -9.667 1.00 82.69 92 CYS A C 1
ATOM 733 O O . CYS A 1 92 ? 6.052 -1.609 -10.879 1.00 82.69 92 CYS A O 1
ATOM 735 N N . VAL A 1 93 ? 6.707 -0.404 -9.087 1.00 79.00 93 VAL A N 1
ATOM 736 C CA . VAL A 1 93 ? 7.008 0.841 -9.800 1.00 79.00 93 VAL A CA 1
ATOM 737 C C . VAL A 1 93 ? 8.107 0.598 -10.833 1.00 79.00 93 VAL A C 1
ATOM 739 O O . VAL A 1 93 ? 7.884 0.906 -12.004 1.00 79.00 93 VAL A O 1
ATOM 742 N N . LYS A 1 94 ? 9.227 -0.035 -10.452 1.00 78.06 94 LYS A N 1
ATOM 743 C CA . LYS A 1 94 ? 10.337 -0.399 -11.353 1.00 78.06 94 LYS A CA 1
ATOM 744 C C . LYS A 1 94 ? 9.845 -1.247 -12.529 1.00 78.06 94 LYS A C 1
ATOM 746 O O . LYS A 1 94 ? 10.066 -0.895 -13.684 1.00 78.06 94 LYS A O 1
ATOM 751 N N . ASN A 1 95 ? 9.087 -2.309 -12.262 1.00 81.19 95 ASN A N 1
ATOM 752 C CA . ASN A 1 95 ? 8.576 -3.205 -13.304 1.00 81.19 95 ASN A CA 1
ATOM 753 C C . ASN A 1 95 ? 7.575 -2.527 -14.250 1.00 81.19 95 ASN A C 1
ATOM 755 O O . ASN A 1 95 ? 7.603 -2.749 -15.462 1.00 81.19 95 ASN A O 1
ATOM 759 N N . MET A 1 96 ? 6.670 -1.704 -13.719 1.00 79.75 96 MET A N 1
ATOM 760 C CA . MET A 1 96 ? 5.739 -0.923 -14.539 1.00 79.75 96 MET A CA 1
ATOM 761 C C . MET A 1 96 ? 6.457 0.091 -15.410 1.00 79.75 96 MET A C 1
ATOM 763 O O . MET A 1 96 ? 6.086 0.280 -16.570 1.00 79.75 96 MET A O 1
ATOM 767 N N . PHE A 1 97 ? 7.454 0.745 -14.826 1.00 76.06 97 PHE A N 1
ATOM 768 C CA . PHE A 1 97 ? 8.269 1.732 -15.493 1.00 76.06 97 PHE A CA 1
ATOM 769 C C . PHE A 1 97 ? 8.992 1.108 -16.689 1.00 76.06 97 PHE A C 1
ATOM 771 O O . PHE A 1 97 ? 8.759 1.536 -17.820 1.00 76.06 97 PHE A O 1
ATOM 778 N N . LEU A 1 98 ? 9.727 0.013 -16.468 1.00 77.12 98 LEU A N 1
ATOM 779 C CA . LEU A 1 98 ? 10.422 -0.733 -17.521 1.00 77.12 98 LEU A CA 1
ATOM 780 C C . LEU A 1 98 ? 9.468 -1.193 -18.632 1.00 77.12 98 LEU A C 1
ATOM 782 O O . LEU A 1 98 ? 9.683 -0.872 -19.798 1.00 77.12 98 LEU A O 1
ATOM 786 N N . LYS A 1 99 ? 8.340 -1.831 -18.283 1.00 80.38 99 LYS A N 1
ATOM 787 C CA . LYS A 1 99 ? 7.346 -2.285 -19.276 1.00 80.38 99 LYS A CA 1
ATOM 788 C C . LYS A 1 99 ? 6.762 -1.144 -20.104 1.00 80.38 99 LYS A C 1
ATOM 790 O O . LYS A 1 99 ? 6.408 -1.326 -21.270 1.00 80.38 99 LYS A O 1
ATOM 795 N N . ARG A 1 100 ? 6.574 0.031 -19.501 1.00 78.31 100 ARG A N 1
ATOM 796 C CA . ARG A 1 100 ? 6.048 1.198 -20.215 1.00 78.31 100 ARG A CA 1
ATOM 797 C C . ARG A 1 100 ? 7.097 1.763 -21.165 1.00 78.31 100 ARG A C 1
ATOM 799 O O . ARG A 1 100 ? 6.739 2.111 -22.288 1.00 78.31 100 ARG A O 1
ATOM 806 N N . MET A 1 101 ? 8.359 1.800 -20.749 1.00 73.62 101 MET A N 1
ATOM 807 C CA . MET A 1 101 ? 9.475 2.180 -21.614 1.00 73.62 101 MET A CA 1
ATOM 808 C C . MET A 1 101 ? 9.629 1.240 -22.799 1.00 73.62 101 MET A C 1
ATOM 810 O O . MET A 1 101 ? 9.690 1.725 -23.920 1.00 73.62 101 MET A O 1
ATOM 814 N N . GLU A 1 102 ? 9.586 -0.075 -22.586 1.00 76.56 102 GLU A N 1
ATOM 815 C CA . GLU A 1 102 ? 9.643 -1.064 -23.670 1.00 76.56 102 GLU A CA 1
ATOM 816 C C . GLU A 1 102 ? 8.559 -0.804 -24.721 1.00 76.56 102 GLU A C 1
ATOM 818 O O . GLU A 1 102 ? 8.852 -0.732 -25.911 1.00 76.56 102 GLU A O 1
ATOM 823 N N . ARG A 1 103 ? 7.310 -0.561 -24.295 1.00 78.44 103 ARG A N 1
ATOM 824 C CA . ARG A 1 103 ? 6.207 -0.249 -25.224 1.00 78.44 103 ARG A CA 1
ATOM 825 C C . ARG A 1 103 ? 6.419 1.048 -25.995 1.00 78.44 103 ARG A C 1
ATOM 827 O O . ARG A 1 103 ? 6.089 1.110 -27.175 1.00 78.44 103 ARG A O 1
ATOM 834 N N . HIS A 1 104 ? 6.881 2.100 -25.327 1.00 75.12 104 HIS A N 1
ATOM 835 C CA . HIS A 1 104 ? 7.093 3.391 -25.978 1.00 75.12 104 HIS A CA 1
ATOM 836 C C . HIS A 1 104 ? 8.313 3.373 -26.897 1.00 75.12 104 HIS A C 1
ATOM 838 O O . HIS A 1 104 ? 8.226 3.921 -27.990 1.00 75.12 104 HIS A O 1
ATOM 844 N N . GLY A 1 105 ? 9.394 2.701 -26.498 1.00 71.50 105 GLY A N 1
ATOM 845 C CA . GLY A 1 105 ? 10.549 2.444 -27.350 1.00 71.50 105 GLY A CA 1
ATOM 846 C C . GLY A 1 105 ? 10.156 1.652 -28.595 1.00 71.50 105 GLY A C 1
ATOM 847 O O . GLY A 1 105 ? 10.551 2.027 -29.690 1.00 71.50 105 GLY A O 1
ATOM 848 N N . LEU A 1 106 ? 9.292 0.636 -28.458 1.00 73.06 106 LEU A N 1
ATOM 849 C CA . LEU A 1 106 ? 8.819 -0.162 -29.598 1.00 73.06 106 LEU A CA 1
ATOM 850 C C . LEU A 1 106 ? 7.976 0.667 -30.573 1.00 73.06 106 LEU A C 1
ATOM 852 O O . LEU A 1 106 ? 8.122 0.540 -31.783 1.00 73.06 106 LEU A O 1
ATOM 856 N N . ARG A 1 107 ? 7.108 1.543 -30.051 1.00 75.31 107 ARG A N 1
ATOM 857 C CA . ARG A 1 107 ? 6.317 2.471 -30.877 1.00 75.31 107 ARG A CA 1
ATOM 858 C C . ARG A 1 107 ? 7.191 3.489 -31.593 1.00 75.31 107 ARG A C 1
ATOM 860 O O . ARG A 1 107 ? 7.002 3.713 -32.780 1.00 75.31 107 ARG A O 1
ATOM 867 N N . TYR A 1 108 ? 8.139 4.092 -30.879 1.00 71.62 108 TYR A N 1
ATOM 868 C CA . TYR A 1 108 ? 9.092 5.010 -31.491 1.00 71.62 108 TYR A CA 1
ATOM 869 C C . TYR A 1 108 ? 9.889 4.302 -32.591 1.00 71.62 108 TYR A C 1
ATOM 871 O O . TYR A 1 108 ? 10.046 4.845 -33.671 1.00 71.62 108 TYR A O 1
ATOM 879 N N . TRP A 1 109 ? 10.323 3.065 -32.354 1.00 69.31 109 TRP A N 1
ATOM 880 C CA . TRP A 1 109 ? 11.046 2.276 -33.346 1.00 69.31 109 TRP A CA 1
ATOM 881 C C . TRP A 1 109 ? 10.222 1.993 -34.609 1.00 69.31 109 TRP A C 1
ATOM 883 O O . TRP A 1 109 ? 10.726 2.151 -35.717 1.00 69.31 109 TRP A O 1
ATOM 893 N N . ASN A 1 110 ? 8.964 1.580 -34.450 1.00 70.94 110 ASN A N 1
ATOM 894 C CA . ASN A 1 110 ? 8.120 1.199 -35.582 1.00 70.94 110 ASN A CA 1
ATOM 895 C C . ASN A 1 110 ? 7.618 2.407 -36.381 1.00 70.94 110 ASN A C 1
ATOM 897 O O . ASN A 1 110 ? 7.628 2.374 -37.609 1.00 70.94 110 ASN A O 1
ATOM 901 N N . ASP A 1 111 ? 7.195 3.465 -35.687 1.00 74.94 111 ASP A N 1
ATOM 902 C CA . ASP A 1 111 ? 6.413 4.548 -36.291 1.00 74.94 111 ASP A CA 1
ATOM 903 C C . ASP A 1 111 ? 7.148 5.901 -36.264 1.00 74.94 111 ASP A C 1
ATOM 905 O O . ASP A 1 111 ? 6.611 6.914 -36.710 1.00 74.94 111 ASP A O 1
ATOM 909 N N . ASN A 1 112 ? 8.361 5.955 -35.696 1.00 69.75 112 ASN A N 1
ATOM 910 C CA . ASN A 1 112 ? 9.135 7.179 -35.442 1.00 69.75 112 ASN A CA 1
ATOM 911 C C . ASN A 1 112 ? 8.363 8.247 -34.638 1.00 69.75 112 ASN A C 1
ATOM 913 O O . ASN A 1 112 ? 8.703 9.431 -34.632 1.00 69.75 112 ASN A O 1
ATOM 917 N N . THR A 1 113 ? 7.293 7.836 -33.948 1.00 69.88 113 THR A N 1
ATOM 918 C CA . THR A 1 113 ? 6.434 8.734 -33.179 1.00 69.88 113 THR A CA 1
ATOM 919 C C . THR A 1 113 ? 7.059 9.028 -31.817 1.00 69.88 113 THR A C 1
ATOM 921 O O . THR A 1 113 ? 7.206 8.100 -31.010 1.00 69.88 113 THR A O 1
ATOM 924 N N . PRO A 1 114 ? 7.389 10.293 -31.504 1.00 65.50 114 PRO A N 1
ATOM 925 C CA . PRO A 1 114 ? 7.914 10.661 -30.198 1.00 65.50 114 PRO A CA 1
ATOM 926 C C . PRO A 1 114 ? 6.866 10.420 -29.113 1.00 65.50 114 PRO A C 1
ATOM 928 O O . PRO A 1 114 ? 5.662 10.604 -29.302 1.00 65.50 114 PRO A O 1
ATOM 931 N N . SER A 1 115 ? 7.323 10.020 -27.932 1.00 66.50 115 SER A N 1
ATOM 932 C CA . SER A 1 115 ? 6.432 9.868 -26.793 1.00 66.50 115 SER A CA 1
ATOM 933 C C . SER A 1 115 ? 6.177 11.231 -26.158 1.00 66.50 115 SER A C 1
ATOM 935 O O . SER A 1 115 ? 7.098 11.915 -25.732 1.00 66.50 115 SER A O 1
ATOM 937 N N . HIS A 1 116 ? 4.912 11.597 -25.954 1.00 63.16 116 HIS A N 1
ATOM 938 C CA . HIS A 1 116 ? 4.564 12.766 -25.131 1.00 63.16 116 HIS A CA 1
ATOM 939 C C . HIS A 1 116 ? 4.984 12.634 -23.656 1.00 63.16 116 HIS A C 1
ATOM 941 O O . HIS A 1 116 ? 4.811 13.573 -22.881 1.00 63.16 116 HIS A O 1
ATOM 947 N N . PHE A 1 117 ? 5.461 11.453 -23.260 1.00 59.91 117 PHE A N 1
ATOM 948 C CA . PHE A 1 117 ? 5.965 11.150 -21.928 1.00 59.91 117 PHE A CA 1
ATOM 949 C C . PHE A 1 117 ? 7.487 10.929 -21.912 1.00 59.91 117 PHE A C 1
ATOM 951 O O . PHE A 1 117 ? 8.029 10.785 -20.824 1.00 59.91 117 PHE A O 1
ATOM 958 N N . MET A 1 118 ? 8.163 10.809 -23.069 1.00 62.06 118 MET A N 1
ATOM 959 C CA . MET A 1 118 ? 9.579 10.410 -23.154 1.00 62.06 118 MET A CA 1
ATOM 960 C C . MET A 1 118 ? 10.284 11.121 -24.311 1.00 62.06 118 MET A C 1
ATOM 962 O O . MET A 1 118 ? 9.798 11.104 -25.441 1.00 62.06 118 MET A O 1
ATOM 966 N N . GLN A 1 119 ? 11.451 11.691 -24.035 1.00 61.03 119 GLN A N 1
ATOM 967 C CA . GLN A 1 119 ? 12.369 12.196 -25.053 1.00 61.03 119 GLN A CA 1
ATOM 968 C C . GLN A 1 119 ? 13.503 11.181 -25.231 1.00 61.03 119 GLN A C 1
ATOM 970 O O . GLN A 1 119 ? 13.919 10.553 -24.265 1.00 61.03 119 GLN A O 1
ATOM 975 N N . PHE A 1 120 ? 13.956 10.978 -26.465 1.00 60.47 120 PHE A N 1
ATOM 976 C CA . PHE A 1 120 ? 15.043 10.055 -26.792 1.00 60.47 120 PHE A CA 1
ATOM 977 C C . PHE A 1 120 ? 16.218 10.882 -27.324 1.00 60.47 120 PHE A C 1
ATOM 979 O O . PHE A 1 120 ? 16.068 11.547 -28.345 1.00 60.47 120 PHE A O 1
ATOM 986 N N . GLU A 1 121 ? 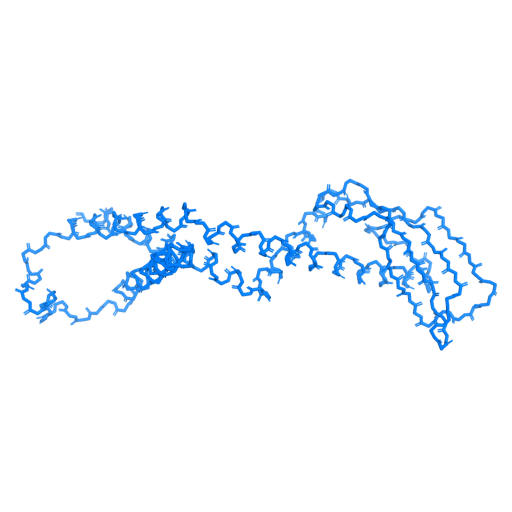17.354 10.889 -26.620 1.00 56.31 121 GLU A N 1
ATOM 987 C CA . GLU A 1 121 ? 18.517 11.723 -26.978 1.00 56.31 121 GLU A CA 1
ATOM 988 C C . GLU A 1 121 ? 19.450 11.076 -28.012 1.00 56.31 121 GLU A C 1
ATOM 990 O O . GLU A 1 121 ? 20.008 11.783 -28.847 1.00 56.31 121 GLU A O 1
ATOM 995 N N . SER A 1 122 ? 19.636 9.750 -27.994 1.00 53.62 122 SER A N 1
ATOM 996 C CA . SER A 1 122 ? 20.510 9.073 -28.963 1.00 53.62 122 SER A CA 1
ATOM 997 C C . SER A 1 122 ? 20.091 7.624 -29.217 1.00 53.62 122 SER A C 1
ATOM 999 O O . SER A 1 122 ? 19.717 6.899 -28.296 1.00 53.62 122 SER A O 1
ATOM 1001 N N . ILE A 1 123 ? 20.138 7.203 -30.483 1.00 54.69 123 ILE A N 1
ATOM 1002 C CA . ILE A 1 123 ? 19.780 5.850 -30.924 1.00 54.69 123 ILE A CA 1
ATOM 1003 C C . ILE A 1 123 ? 20.912 5.345 -31.809 1.00 54.69 123 ILE A C 1
ATOM 1005 O O . ILE A 1 123 ? 21.143 5.891 -32.886 1.00 54.69 123 ILE A O 1
ATOM 1009 N N . SER A 1 124 ? 21.614 4.301 -31.371 1.00 51.94 124 SER A N 1
ATOM 1010 C CA . SER A 1 124 ? 22.450 3.508 -32.268 1.00 51.94 124 SER A CA 1
ATOM 1011 C C . SER A 1 124 ? 21.579 2.413 -32.884 1.00 51.94 124 SER A C 1
ATOM 1013 O O . SER A 1 124 ? 20.998 1.573 -32.195 1.00 51.94 124 SER A O 1
ATOM 1015 N N . THR A 1 125 ? 21.417 2.468 -34.201 1.00 52.53 125 THR A N 1
ATOM 1016 C CA . THR A 1 125 ? 20.633 1.499 -34.966 1.00 52.53 125 THR A CA 1
ATOM 1017 C C . THR A 1 125 ? 21.536 0.343 -35.410 1.00 52.53 125 THR A C 1
ATOM 1019 O O . THR A 1 125 ? 22.557 0.585 -36.056 1.00 52.53 125 THR A O 1
ATOM 1022 N N . PRO A 1 126 ? 21.211 -0.926 -35.102 1.00 49.59 126 PRO A N 1
ATOM 1023 C CA . PRO A 1 126 ? 21.845 -2.045 -35.790 1.00 49.59 126 PRO A CA 1
ATOM 1024 C C . PRO A 1 126 ? 21.439 -2.068 -37.269 1.00 49.59 126 PRO A C 1
ATOM 1026 O O . PRO A 1 126 ? 20.303 -1.740 -37.612 1.00 49.59 126 PRO A O 1
ATOM 1029 N N . MET A 1 127 ? 22.381 -2.444 -38.141 1.00 50.31 127 MET A N 1
ATOM 1030 C CA . MET A 1 127 ? 22.212 -2.404 -39.601 1.00 50.31 127 MET A CA 1
ATOM 1031 C C . MET A 1 127 ? 21.148 -3.372 -40.141 1.00 50.31 127 MET A C 1
ATOM 1033 O O . MET A 1 127 ? 20.601 -3.111 -41.210 1.00 50.31 127 MET A O 1
ATOM 1037 N N . ASP A 1 128 ? 20.800 -4.428 -39.399 1.00 54.09 128 ASP A N 1
ATOM 1038 C CA . ASP A 1 128 ? 19.817 -5.423 -39.830 1.00 54.09 128 ASP A CA 1
ATOM 1039 C C . ASP A 1 128 ? 18.455 -5.220 -39.156 1.00 54.09 128 ASP A C 1
ATOM 1041 O O . ASP A 1 128 ? 18.224 -5.475 -37.971 1.00 54.09 128 ASP A O 1
ATOM 1045 N N . GLN A 1 129 ? 17.520 -4.731 -39.965 1.00 56.81 129 GLN A N 1
ATOM 1046 C CA . GLN A 1 129 ? 16.139 -4.459 -39.602 1.00 56.81 129 GLN A CA 1
ATOM 1047 C C . GLN A 1 129 ? 15.364 -5.767 -39.396 1.00 56.81 129 GLN A C 1
ATOM 1049 O O . GLN A 1 129 ? 14.932 -6.381 -40.369 1.00 56.81 129 GLN A O 1
ATOM 1054 N N . ARG A 1 130 ? 15.166 -6.174 -38.133 1.00 55.69 130 ARG A N 1
ATOM 1055 C CA . ARG A 1 130 ? 13.994 -6.916 -37.600 1.00 55.69 130 ARG A CA 1
ATOM 1056 C C . ARG A 1 130 ? 14.223 -7.229 -36.113 1.00 55.69 130 ARG A C 1
ATOM 1058 O O . ARG A 1 130 ? 14.474 -8.369 -35.729 1.00 55.69 130 ARG A O 1
ATOM 1065 N N . ALA A 1 131 ? 14.132 -6.211 -35.258 1.00 56.88 131 ALA A N 1
ATOM 1066 C CA . ALA A 1 131 ? 13.992 -6.451 -33.823 1.00 56.88 131 ALA A CA 1
ATOM 1067 C C . ALA A 1 131 ? 12.588 -7.015 -33.553 1.00 56.88 131 ALA A C 1
ATOM 1069 O O . ALA A 1 131 ? 11.587 -6.414 -33.940 1.00 56.88 131 ALA A O 1
ATOM 1070 N N . THR A 1 132 ? 12.511 -8.180 -32.912 1.00 59.75 132 THR A N 1
ATOM 1071 C CA . THR A 1 132 ? 11.243 -8.809 -32.509 1.00 59.75 132 THR A CA 1
ATOM 1072 C C . THR A 1 132 ? 10.808 -8.369 -31.111 1.00 59.75 132 THR A C 1
ATOM 1074 O O . THR A 1 132 ? 9.649 -8.559 -30.747 1.00 59.75 132 THR A O 1
ATOM 1077 N N . GLY A 1 133 ? 11.709 -7.757 -30.328 1.00 62.50 133 GLY A N 1
ATOM 1078 C CA . GLY A 1 133 ? 11.410 -7.256 -28.989 1.00 62.50 133 GLY A CA 1
ATOM 1079 C C . GLY A 1 133 ? 12.439 -6.260 -28.443 1.00 62.50 133 GLY A C 1
ATOM 1080 O O . GLY A 1 133 ? 13.552 -6.125 -28.949 1.00 62.50 133 GLY A O 1
ATOM 1081 N N . LEU A 1 134 ? 12.047 -5.559 -27.379 1.00 65.94 134 LEU A N 1
ATOM 1082 C CA . LEU A 1 134 ? 12.880 -4.627 -26.615 1.00 65.94 134 LEU A CA 1
ATOM 1083 C C . LEU A 1 134 ? 12.835 -5.033 -25.145 1.00 65.94 134 LEU A C 1
ATOM 1085 O O . LEU A 1 134 ? 11.749 -5.310 -24.633 1.00 65.94 134 LEU A O 1
ATOM 1089 N N . ARG A 1 135 ? 13.985 -5.023 -24.465 1.00 69.25 135 ARG A N 1
ATOM 1090 C CA . ARG A 1 135 ? 14.051 -5.172 -23.006 1.00 69.25 135 ARG A CA 1
ATOM 1091 C C . ARG A 1 135 ? 14.711 -3.943 -22.408 1.00 69.25 135 ARG A C 1
ATOM 1093 O O . ARG A 1 135 ? 15.817 -3.576 -22.794 1.00 69.25 135 ARG A O 1
ATOM 1100 N N . ALA A 1 136 ? 14.040 -3.301 -21.464 1.00 66.88 136 ALA A N 1
ATOM 1101 C CA . ALA A 1 136 ? 14.608 -2.163 -20.758 1.00 66.88 136 ALA A CA 1
ATOM 1102 C C . ALA A 1 136 ? 15.366 -2.636 -19.509 1.00 66.88 136 ALA A C 1
ATOM 1104 O O . ALA A 1 136 ? 14.886 -3.482 -18.755 1.00 66.88 136 ALA A O 1
ATOM 1105 N N . SER A 1 137 ? 16.538 -2.053 -19.269 1.00 67.62 137 SER A N 1
ATOM 1106 C CA . SER A 1 137 ? 17.346 -2.242 -18.064 1.00 67.62 137 SER A CA 1
ATOM 1107 C C . SER A 1 137 ? 17.791 -0.886 -17.517 1.00 67.62 137 SER A C 1
ATOM 1109 O O . SER A 1 137 ? 18.183 0.011 -18.260 1.00 67.62 137 SER A O 1
ATOM 1111 N N . LEU A 1 138 ? 17.675 -0.702 -16.206 1.00 63.81 138 LEU A N 1
ATOM 1112 C CA . LEU A 1 138 ? 18.068 0.543 -15.545 1.00 63.81 138 LEU A CA 1
ATOM 1113 C C . LEU A 1 138 ? 19.587 0.589 -15.360 1.00 63.81 138 LEU A C 1
ATOM 1115 O O . LEU A 1 138 ? 20.188 -0.429 -15.033 1.00 63.81 138 LEU A O 1
ATOM 1119 N N . VAL A 1 139 ? 20.187 1.766 -15.571 1.00 61.19 139 VAL A N 1
ATOM 1120 C CA . VAL A 1 139 ? 21.645 1.974 -15.433 1.00 61.19 139 VAL A CA 1
ATOM 1121 C C . VAL A 1 139 ? 22.039 2.197 -13.976 1.00 61.19 139 VAL A C 1
ATOM 1123 O O . VAL A 1 139 ? 23.102 1.771 -13.540 1.00 61.19 139 VAL A O 1
ATOM 1126 N N . SER A 1 140 ? 21.158 2.843 -13.217 1.00 60.09 140 SER A N 1
ATOM 1127 C CA . SER A 1 140 ? 21.294 3.048 -11.781 1.00 60.09 140 SER A CA 1
ATOM 1128 C C . SER A 1 140 ? 20.146 2.358 -11.057 1.00 60.09 140 SER A C 1
ATOM 1130 O O . SER A 1 140 ? 18.985 2.507 -11.451 1.00 60.09 140 SER A O 1
ATOM 1132 N N . ASP A 1 141 ? 20.451 1.654 -9.968 1.00 56.22 141 ASP A N 1
ATOM 1133 C CA . ASP A 1 141 ? 19.426 1.074 -9.093 1.00 56.22 141 ASP A CA 1
ATOM 1134 C C . ASP A 1 141 ? 18.622 2.129 -8.318 1.00 56.22 141 ASP A C 1
ATOM 1136 O O . ASP A 1 141 ? 17.551 1.818 -7.794 1.00 56.22 141 ASP A O 1
ATOM 1140 N N . ASP A 1 142 ? 19.063 3.390 -8.344 1.00 52.28 142 ASP A N 1
ATOM 1141 C CA . ASP A 1 142 ? 18.368 4.538 -7.763 1.00 52.28 142 ASP A CA 1
ATOM 1142 C C . ASP A 1 142 ? 17.168 4.976 -8.618 1.00 52.28 142 ASP A C 1
ATOM 1144 O O . ASP A 1 142 ? 17.111 6.072 -9.184 1.00 52.28 142 ASP A O 1
ATOM 1148 N N . VAL A 1 143 ? 16.153 4.116 -8.699 1.00 53.16 143 VAL A N 1
ATOM 1149 C CA . VAL A 1 143 ? 14.804 4.547 -9.074 1.00 53.16 143 VAL A CA 1
ATOM 1150 C C . VAL A 1 143 ? 14.223 5.277 -7.873 1.00 53.16 143 VAL A C 1
ATOM 1152 O O . VAL A 1 143 ? 13.506 4.711 -7.050 1.00 53.16 143 VAL A O 1
ATOM 1155 N N . SER A 1 144 ? 14.543 6.562 -7.756 1.00 54.69 144 SER A N 1
ATOM 1156 C CA . SER A 1 144 ? 13.788 7.428 -6.859 1.00 54.69 144 SER A CA 1
ATOM 1157 C C . SER A 1 144 ? 12.334 7.447 -7.341 1.00 54.69 144 SER A C 1
ATOM 1159 O O . SER A 1 144 ? 12.068 7.411 -8.539 1.00 54.69 144 SER A O 1
ATOM 1161 N N . ILE A 1 145 ? 11.368 7.481 -6.423 1.00 51.28 145 ILE A N 1
ATOM 1162 C CA . ILE A 1 145 ? 9.938 7.572 -6.775 1.00 51.28 145 ILE A CA 1
ATOM 1163 C C . ILE A 1 145 ? 9.641 8.905 -7.459 1.00 51.28 145 ILE A C 1
ATOM 1165 O O . ILE A 1 145 ? 8.655 9.011 -8.181 1.00 51.28 145 ILE A O 1
ATOM 1169 N N . ASN A 1 146 ? 10.522 9.894 -7.289 1.00 53.78 146 ASN A N 1
ATOM 1170 C CA . ASN A 1 146 ? 10.419 11.227 -7.858 1.00 53.78 146 ASN A CA 1
ATOM 1171 C C . ASN A 1 146 ? 11.699 11.615 -8.624 1.00 53.78 146 ASN A C 1
ATOM 1173 O O . ASN A 1 146 ? 12.363 12.595 -8.263 1.00 53.78 146 ASN A O 1
ATOM 1177 N N . PRO A 1 147 ? 12.120 10.836 -9.634 1.00 52.31 147 PRO A N 1
ATOM 1178 C CA . PRO A 1 147 ? 13.339 11.139 -10.346 1.00 52.31 147 PRO A CA 1
ATOM 1179 C C . PRO A 1 147 ? 13.035 12.266 -11.336 1.00 52.31 147 PRO A C 1
ATOM 1181 O O . PRO A 1 147 ? 12.145 12.152 -12.178 1.00 52.31 147 PRO A O 1
ATOM 1184 N N . ARG A 1 148 ? 13.761 13.384 -11.223 1.00 54.53 148 ARG A N 1
ATOM 1185 C CA . ARG A 1 148 ? 13.688 14.464 -12.222 1.00 54.53 148 ARG A CA 1
ATOM 1186 C C . ARG A 1 148 ? 14.198 13.979 -13.579 1.00 54.53 148 ARG A C 1
ATOM 1188 O O . ARG A 1 148 ? 13.613 14.342 -14.593 1.00 54.53 148 ARG A O 1
ATOM 1195 N N . SER A 1 149 ? 15.214 13.115 -13.562 1.00 57.75 149 SER A N 1
ATOM 1196 C CA . SER A 1 149 ? 15.703 12.380 -14.719 1.00 57.75 149 SER A CA 1
ATOM 1197 C C . SER A 1 149 ? 16.131 10.954 -14.336 1.00 57.75 149 SER A C 1
ATOM 1199 O O . SER A 1 149 ? 16.627 10.728 -13.231 1.00 57.75 149 SER A O 1
ATOM 1201 N N . THR A 1 150 ? 15.924 9.971 -15.215 1.00 62.81 150 THR A N 1
ATOM 1202 C CA . THR A 1 150 ? 16.426 8.591 -15.040 1.00 62.81 150 THR A CA 1
ATOM 1203 C C . THR A 1 150 ? 17.111 8.118 -16.316 1.00 62.81 150 THR A C 1
ATOM 1205 O O . THR A 1 150 ? 16.571 8.291 -17.406 1.00 62.81 150 THR A O 1
ATOM 1208 N N . TYR A 1 151 ? 18.290 7.508 -16.186 1.00 61.44 151 TYR A N 1
ATOM 1209 C CA . TYR A 1 151 ? 19.024 6.916 -17.306 1.00 61.44 151 TYR A CA 1
ATOM 1210 C C . TYR A 1 151 ? 18.664 5.437 -17.443 1.00 61.44 151 TYR A C 1
ATOM 1212 O O . TYR A 1 151 ? 18.691 4.689 -16.460 1.00 61.44 151 TYR A O 1
ATOM 1220 N N . VAL A 1 152 ? 18.330 5.000 -18.658 1.00 63.00 152 VAL A N 1
ATOM 1221 C CA . VAL A 1 152 ? 17.926 3.612 -18.933 1.00 63.00 152 VAL A CA 1
ATOM 1222 C C . VAL A 1 152 ? 18.605 3.109 -20.203 1.00 63.00 152 VAL A C 1
ATOM 1224 O O . VAL A 1 152 ? 18.567 3.774 -21.238 1.00 63.00 152 VAL A O 1
ATOM 1227 N N . HIS A 1 153 ? 19.188 1.912 -20.134 1.00 64.50 153 HIS A N 1
ATOM 1228 C CA . HIS A 1 153 ? 19.684 1.178 -21.295 1.00 64.50 153 HIS A CA 1
ATOM 1229 C C . HIS A 1 153 ? 18.617 0.186 -21.763 1.00 64.50 153 HIS A C 1
ATOM 1231 O O . HIS A 1 153 ? 18.236 -0.734 -21.040 1.00 64.50 153 HIS A O 1
ATOM 1237 N N . ILE A 1 154 ? 18.135 0.347 -22.989 1.00 67.56 154 ILE A N 1
ATOM 1238 C CA . ILE A 1 154 ? 17.214 -0.584 -23.635 1.00 67.56 154 ILE A CA 1
ATOM 1239 C C . ILE A 1 154 ? 18.029 -1.477 -24.567 1.00 67.56 154 ILE A 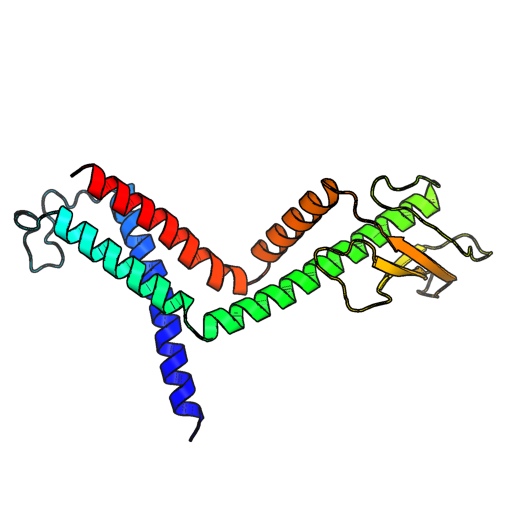C 1
ATOM 1241 O O . ILE A 1 154 ? 18.623 -0.998 -25.528 1.00 67.56 154 ILE A O 1
ATOM 1245 N N . SER A 1 155 ? 18.080 -2.774 -24.287 1.00 66.75 155 SER A N 1
ATOM 1246 C CA . SER A 1 155 ? 18.661 -3.760 -25.195 1.00 66.75 155 SER A CA 1
ATOM 1247 C C . SER A 1 155 ? 17.621 -4.202 -26.227 1.00 66.75 155 SER A C 1
ATOM 1249 O O . SER A 1 155 ? 16.463 -4.493 -25.913 1.00 66.75 155 SER A O 1
ATOM 1251 N N . LEU A 1 156 ? 18.041 -4.214 -27.488 1.00 65.44 156 LEU A N 1
ATOM 1252 C CA . LEU A 1 156 ? 17.265 -4.692 -28.628 1.00 65.44 156 LEU A CA 1
ATOM 1253 C C . LEU A 1 156 ? 17.440 -6.202 -28.753 1.00 65.44 156 LEU A C 1
ATOM 1255 O O . LEU A 1 156 ? 18.574 -6.675 -28.731 1.00 65.44 156 LEU A O 1
ATOM 1259 N N . PHE A 1 157 ? 16.346 -6.938 -28.940 1.00 66.00 157 PHE A N 1
ATOM 1260 C CA . PHE A 1 157 ? 16.377 -8.386 -29.141 1.00 66.00 157 PHE A CA 1
ATOM 1261 C C . PHE A 1 157 ? 15.820 -8.757 -30.514 1.00 66.00 157 PHE A C 1
ATOM 1263 O O . PHE A 1 157 ? 14.752 -8.292 -30.931 1.00 66.00 157 PHE A O 1
ATOM 1270 N N . GLY A 1 158 ? 16.571 -9.596 -31.218 1.00 64.12 158 GLY A N 1
ATOM 1271 C CA . GLY A 1 158 ? 16.182 -10.207 -32.482 1.00 64.12 158 GLY A CA 1
ATOM 1272 C C . GLY A 1 158 ? 15.529 -11.578 -32.298 1.00 64.12 158 GLY A C 1
ATOM 1273 O O . GLY A 1 158 ? 15.328 -12.031 -31.166 1.00 64.12 158 GLY A O 1
ATOM 1274 N N . PRO A 1 159 ? 15.215 -12.270 -33.407 1.00 60.09 159 PRO A N 1
ATOM 1275 C CA . PRO A 1 159 ? 14.805 -13.668 -33.351 1.00 60.09 159 PRO A CA 1
ATOM 1276 C C . PRO A 1 159 ? 15.879 -14.504 -32.633 1.00 60.09 159 PRO A C 1
ATOM 1278 O O . PRO A 1 159 ? 17.069 -14.292 -32.850 1.00 60.09 159 PRO A O 1
ATOM 1281 N N . MET A 1 160 ? 15.455 -15.452 -31.787 1.00 63.91 160 MET A N 1
ATOM 1282 C CA . MET A 1 160 ? 16.322 -16.277 -30.919 1.00 63.91 160 MET A CA 1
ATOM 1283 C C . MET A 1 160 ? 16.996 -15.540 -29.739 1.00 63.91 160 MET A C 1
ATOM 1285 O O . MET A 1 160 ? 18.059 -15.962 -29.293 1.00 63.91 160 MET A O 1
ATOM 1289 N N . ASP A 1 161 ? 16.406 -14.456 -29.217 1.00 66.19 161 ASP A N 1
ATOM 1290 C CA . ASP A 1 161 ? 16.908 -13.713 -28.038 1.00 66.19 161 ASP A CA 1
ATOM 1291 C C . ASP A 1 161 ? 18.342 -13.150 -28.182 1.00 66.19 161 ASP A C 1
ATOM 1293 O O . ASP A 1 161 ? 18.990 -12.787 -27.198 1.00 66.19 161 ASP A O 1
ATOM 1297 N N . MET A 1 162 ? 18.846 -13.004 -29.411 1.00 64.44 162 MET A N 1
ATOM 1298 C CA . MET A 1 162 ? 20.128 -12.340 -29.656 1.00 64.44 162 MET A CA 1
ATOM 1299 C C . MET A 1 162 ? 20.015 -10.828 -29.438 1.00 64.44 162 MET A C 1
ATOM 1301 O O . MET A 1 162 ? 19.117 -10.180 -29.980 1.00 64.44 162 MET A O 1
ATOM 1305 N N . THR A 1 163 ? 20.949 -10.250 -28.676 1.00 65.69 163 THR A N 1
ATOM 1306 C CA . THR A 1 163 ? 21.039 -8.799 -28.471 1.00 65.69 163 THR A CA 1
ATOM 1307 C C . THR A 1 163 ? 21.556 -8.118 -29.737 1.00 65.69 163 THR A C 1
ATOM 1309 O O . THR A 1 163 ? 22.726 -8.263 -30.082 1.00 65.69 163 THR A O 1
ATOM 1312 N N . LEU A 1 164 ? 20.692 -7.370 -30.422 1.00 62.41 164 LEU A N 1
ATOM 1313 C CA . LEU A 1 164 ? 21.010 -6.678 -31.676 1.00 62.41 164 LEU A CA 1
ATOM 1314 C C . LEU A 1 164 ? 21.712 -5.332 -31.448 1.00 62.41 164 LEU A C 1
ATOM 1316 O O . LEU A 1 164 ? 22.421 -4.857 -32.326 1.00 62.41 164 LEU A O 1
ATOM 1320 N N . GLY A 1 165 ? 21.520 -4.700 -30.289 1.00 62.75 165 GLY A N 1
ATOM 1321 C CA . GLY A 1 165 ? 22.096 -3.390 -29.984 1.00 62.75 165 GLY A CA 1
ATOM 1322 C C . GLY A 1 165 ? 21.591 -2.805 -28.667 1.00 62.75 165 GLY A C 1
ATOM 1323 O O . GLY A 1 165 ? 20.759 -3.407 -27.982 1.00 62.75 165 GLY A O 1
ATOM 1324 N N . HIS A 1 166 ? 22.086 -1.616 -28.322 1.00 61.59 166 HIS A N 1
ATOM 1325 C CA . HIS A 1 166 ? 21.728 -0.899 -27.098 1.00 61.59 166 HIS A CA 1
ATOM 1326 C C . HIS A 1 166 ? 21.258 0.516 -27.423 1.00 61.59 166 HIS A C 1
ATOM 1328 O O . HIS A 1 166 ? 21.954 1.257 -28.103 1.00 61.59 166 HIS A O 1
ATOM 1334 N N . ILE A 1 167 ? 20.113 0.912 -26.880 1.00 63.72 167 ILE A N 1
ATOM 1335 C CA . ILE A 1 167 ? 19.593 2.275 -26.945 1.00 63.72 167 ILE A CA 1
ATOM 1336 C C . ILE A 1 167 ? 19.737 2.881 -25.552 1.00 63.72 167 ILE A C 1
ATOM 1338 O O . ILE A 1 167 ? 19.207 2.342 -24.581 1.00 63.72 167 ILE A O 1
ATOM 1342 N N . THR A 1 168 ? 20.431 4.007 -25.434 1.00 60.78 168 THR A N 1
ATOM 1343 C CA . THR A 1 168 ? 20.533 4.731 -24.162 1.00 60.78 168 THR A CA 1
ATOM 1344 C C . THR A 1 168 ? 19.530 5.873 -24.170 1.00 60.78 168 THR A C 1
ATOM 1346 O O . THR A 1 168 ? 19.588 6.750 -25.027 1.00 60.78 168 THR A O 1
ATOM 1349 N N . CYS A 1 169 ? 18.588 5.853 -23.229 1.00 60.91 169 CYS A N 1
ATOM 1350 C CA . CYS A 1 169 ? 17.509 6.832 -23.154 1.00 60.91 169 CYS A CA 1
ATOM 1351 C C . CYS A 1 169 ? 17.608 7.624 -21.850 1.00 60.91 169 CYS A C 1
ATOM 1353 O O . CYS A 1 169 ? 17.691 7.037 -20.766 1.00 60.91 169 CYS A O 1
ATOM 1355 N N . THR A 1 170 ? 17.544 8.948 -21.954 1.00 60.00 170 THR A N 1
ATOM 1356 C CA . THR A 1 170 ? 17.332 9.844 -20.818 1.00 60.00 170 THR A CA 1
ATOM 1357 C C . THR A 1 170 ? 15.838 10.082 -20.657 1.00 60.00 170 THR A C 1
ATOM 1359 O O . THR A 1 170 ? 15.118 10.392 -21.601 1.00 60.00 170 THR A O 1
ATOM 1362 N N . PHE A 1 171 ? 15.328 9.873 -19.452 1.00 62.38 171 PHE A N 1
ATOM 1363 C CA . PHE A 1 171 ? 13.907 9.990 -19.174 1.00 62.38 171 PHE A CA 1
ATOM 1364 C C . PHE A 1 171 ? 13.635 11.178 -18.267 1.00 62.38 171 PHE A C 1
ATOM 1366 O O . PHE A 1 171 ? 14.139 11.190 -17.152 1.00 62.38 171 PHE A O 1
ATOM 1373 N N . ASN A 1 172 ? 12.786 12.110 -18.707 1.00 59.72 172 ASN A N 1
ATOM 1374 C CA . ASN A 1 172 ? 12.288 13.215 -17.887 1.00 59.72 172 ASN A CA 1
ATOM 1375 C C . ASN A 1 172 ? 10.777 13.068 -17.652 1.00 59.72 172 ASN A C 1
ATOM 1377 O O . ASN A 1 172 ? 9.982 13.021 -18.593 1.00 59.72 172 ASN A O 1
ATOM 1381 N N . LEU A 1 173 ? 10.368 13.026 -16.383 1.00 60.75 173 LEU A N 1
ATOM 1382 C CA . LEU A 1 173 ? 8.964 13.012 -15.965 1.00 60.75 173 LEU A CA 1
ATOM 1383 C C . LEU A 1 173 ? 8.375 14.427 -16.011 1.00 60.75 173 LEU A C 1
ATOM 1385 O O . LEU A 1 173 ? 8.761 15.283 -15.225 1.00 60.75 173 LEU A O 1
ATOM 1389 N N . THR A 1 174 ? 7.389 14.675 -16.874 1.00 59.97 174 THR A N 1
ATOM 1390 C CA . THR A 1 174 ? 6.658 15.961 -16.910 1.00 59.97 174 THR A CA 1
ATOM 1391 C C . THR A 1 174 ? 5.687 16.124 -15.726 1.00 59.97 174 THR A C 1
ATOM 1393 O O . THR A 1 174 ? 4.992 15.168 -15.373 1.00 59.97 174 THR A O 1
ATOM 1396 N N . ASP A 1 175 ? 5.558 17.347 -15.199 1.00 66.56 175 ASP A N 1
ATOM 1397 C CA . ASP A 1 175 ? 5.023 17.711 -13.868 1.00 66.56 175 ASP A CA 1
ATOM 1398 C C . ASP A 1 175 ? 3.729 17.047 -13.360 1.00 66.56 175 ASP A C 1
ATOM 1400 O O . ASP A 1 175 ? 3.683 16.604 -12.212 1.00 66.56 175 ASP A O 1
ATOM 1404 N N . TRP A 1 176 ? 2.639 17.012 -14.135 1.00 70.94 176 TRP A N 1
ATOM 1405 C CA . TRP A 1 176 ? 1.352 16.498 -13.623 1.00 70.94 176 TRP A CA 1
ATOM 1406 C C . TRP A 1 176 ? 1.103 15.036 -13.996 1.00 70.94 176 TRP A C 1
ATOM 1408 O O . TRP A 1 176 ? 0.503 14.275 -13.238 1.00 70.94 176 TRP A O 1
ATOM 1418 N N . ARG A 1 177 ? 1.595 14.618 -15.164 1.00 68.19 177 ARG A N 1
ATOM 1419 C CA . ARG A 1 177 ? 1.439 13.250 -15.676 1.00 68.19 177 ARG A CA 1
ATOM 1420 C C . ARG A 1 177 ? 2.289 12.257 -14.892 1.00 68.19 177 ARG A C 1
ATOM 1422 O O . ARG A 1 177 ? 1.876 11.113 -14.717 1.00 68.19 177 ARG A O 1
ATOM 1429 N N . SER A 1 178 ? 3.438 12.708 -14.395 1.00 67.31 178 SER A N 1
ATOM 1430 C CA . SER A 1 178 ? 4.302 11.950 -13.492 1.00 67.31 178 SER A CA 1
ATOM 1431 C C . SER A 1 178 ? 3.597 11.607 -12.186 1.00 67.31 178 SER A C 1
ATOM 1433 O O . SER A 1 178 ? 3.576 10.444 -11.794 1.00 67.31 178 SER A O 1
ATOM 1435 N N . LYS A 1 179 ? 2.911 12.586 -11.590 1.00 70.75 179 LYS A N 1
ATOM 1436 C CA . LYS A 1 179 ? 2.100 12.402 -10.382 1.00 70.75 179 LYS A CA 1
ATOM 1437 C C . LYS A 1 179 ? 0.959 11.417 -10.611 1.00 70.75 179 LYS A C 1
ATOM 1439 O O . LYS A 1 179 ? 0.734 10.543 -9.785 1.00 70.75 179 LYS A O 1
ATOM 1444 N N . VAL A 1 180 ? 0.264 11.503 -11.749 1.00 76.06 180 VAL A N 1
ATOM 1445 C CA . VAL A 1 180 ? -0.799 10.540 -12.094 1.00 76.06 180 VAL A CA 1
ATOM 1446 C C . VAL A 1 180 ? -0.237 9.125 -12.249 1.00 76.06 180 VAL A C 1
ATOM 1448 O O . VAL A 1 180 ? -0.822 8.176 -11.732 1.00 76.06 180 VAL A O 1
ATOM 1451 N N . PHE A 1 181 ? 0.906 8.975 -12.924 1.00 73.38 181 PHE A N 1
ATOM 1452 C CA . PHE A 1 181 ? 1.566 7.679 -13.074 1.00 73.38 181 PHE A CA 1
ATOM 1453 C C . PHE A 1 181 ? 1.997 7.100 -11.721 1.00 73.38 181 PHE A C 1
ATOM 1455 O O . PHE A 1 181 ? 1.672 5.951 -11.441 1.00 73.38 181 PHE A O 1
ATOM 1462 N N . GLN A 1 182 ? 2.648 7.901 -10.874 1.00 71.88 182 GLN A N 1
ATOM 1463 C CA . GLN A 1 182 ? 3.053 7.516 -9.518 1.00 71.88 182 GLN A CA 1
ATOM 1464 C C . GLN A 1 182 ? 1.848 7.129 -8.652 1.00 71.88 182 GLN A C 1
ATOM 1466 O O . GLN A 1 182 ? 1.853 6.087 -8.010 1.00 71.88 182 GLN A O 1
ATOM 1471 N N . ASN A 1 183 ? 0.776 7.921 -8.666 1.00 77.31 183 ASN A N 1
ATOM 1472 C CA . ASN A 1 183 ? -0.420 7.622 -7.880 1.00 77.31 183 ASN A CA 1
ATOM 1473 C C . ASN A 1 183 ? -1.081 6.320 -8.341 1.00 77.31 183 ASN A C 1
ATOM 1475 O O . ASN A 1 183 ? -1.499 5.509 -7.517 1.00 77.31 183 ASN A O 1
ATOM 1479 N N . PHE A 1 184 ? -1.139 6.086 -9.653 1.00 78.81 184 PHE A N 1
ATOM 1480 C CA . PHE A 1 184 ? -1.675 4.846 -10.201 1.00 78.81 184 PHE A CA 1
ATOM 1481 C C . PHE A 1 184 ? -0.813 3.629 -9.838 1.00 78.81 184 PHE A C 1
ATOM 1483 O O . PHE A 1 184 ? -1.350 2.576 -9.493 1.00 78.81 184 PHE A O 1
ATOM 1490 N N . THR A 1 185 ? 0.517 3.747 -9.895 1.00 70.62 185 THR A N 1
ATOM 1491 C CA . THR A 1 185 ? 1.416 2.643 -9.533 1.00 70.62 185 THR A CA 1
ATOM 1492 C C . THR A 1 185 ? 1.366 2.343 -8.041 1.00 70.62 185 THR A C 1
ATOM 1494 O O . THR A 1 185 ? 1.275 1.171 -7.687 1.00 70.62 185 THR A O 1
ATOM 1497 N N . VAL A 1 186 ? 1.319 3.371 -7.187 1.00 73.81 186 VAL A N 1
ATOM 1498 C CA . VAL A 1 186 ? 1.134 3.234 -5.733 1.00 73.81 186 VAL A CA 1
ATOM 1499 C C . VAL A 1 186 ? -0.213 2.586 -5.405 1.00 73.81 186 VAL A C 1
ATOM 1501 O O . VAL A 1 186 ? -0.275 1.660 -4.595 1.00 73.81 186 VAL A O 1
ATOM 1504 N N . ALA A 1 187 ? -1.293 3.008 -6.067 1.00 77.44 187 ALA A N 1
ATOM 1505 C CA . ALA A 1 187 ? -2.607 2.395 -5.890 1.00 77.44 187 ALA A CA 1
ATOM 1506 C C . ALA A 1 187 ? -2.599 0.917 -6.307 1.00 77.44 187 ALA A C 1
ATOM 1508 O O . ALA A 1 187 ? -3.137 0.063 -5.605 1.00 77.44 187 ALA A O 1
ATOM 1509 N N . LYS A 1 188 ? -1.940 0.575 -7.419 1.00 76.44 188 LYS A N 1
ATOM 1510 C CA . LYS A 1 188 ? -1.865 -0.821 -7.858 1.00 76.44 188 LYS A CA 1
ATOM 1511 C C . LYS A 1 188 ? -0.953 -1.675 -6.973 1.00 76.44 188 LYS A C 1
ATOM 1513 O O . LYS A 1 188 ? -1.276 -2.836 -6.752 1.00 76.44 188 LYS A O 1
ATOM 1518 N N . SER A 1 189 ? 0.153 -1.135 -6.452 1.00 74.00 189 SER A N 1
ATOM 1519 C CA . SER A 1 189 ? 0.977 -1.854 -5.467 1.00 74.00 189 SER A CA 1
ATOM 1520 C C . SER A 1 189 ? 0.224 -2.078 -4.162 1.00 74.00 189 SER A C 1
ATOM 1522 O O . SER A 1 189 ? 0.379 -3.129 -3.551 1.00 74.00 189 SER A O 1
ATOM 1524 N N . ALA A 1 190 ? -0.639 -1.134 -3.770 1.00 69.88 190 ALA A N 1
ATOM 1525 C CA . ALA A 1 190 ? -1.527 -1.324 -2.636 1.00 69.88 190 ALA A CA 1
ATOM 1526 C C . ALA A 1 190 ? -2.468 -2.524 -2.874 1.00 69.88 190 ALA A C 1
ATOM 1528 O O . ALA A 1 190 ? -2.549 -3.417 -2.041 1.00 69.88 190 ALA A O 1
ATOM 1529 N N . LEU A 1 191 ? -3.091 -2.636 -4.048 1.00 74.25 191 LEU A N 1
ATOM 1530 C CA . LEU A 1 191 ? -4.030 -3.731 -4.335 1.00 74.25 191 LEU A CA 1
ATOM 1531 C C . LEU A 1 191 ? -3.399 -5.133 -4.450 1.00 74.25 191 LEU A C 1
ATOM 1533 O O . LEU A 1 191 ? -4.127 -6.117 -4.382 1.00 74.25 191 LEU A O 1
ATOM 1537 N N . LEU A 1 192 ? -2.086 -5.244 -4.674 1.00 74.12 192 LEU A N 1
ATOM 1538 C CA . LEU A 1 192 ? -1.420 -6.519 -4.990 1.00 74.12 192 LEU A CA 1
ATOM 1539 C C . LEU A 1 192 ? -0.533 -7.068 -3.862 1.00 74.12 192 LEU A C 1
ATOM 1541 O O . LEU A 1 192 ? 0.021 -8.156 -4.007 1.00 74.12 192 LEU A O 1
ATOM 1545 N N . CYS A 1 193 ? -0.378 -6.335 -2.758 1.00 78.94 193 CYS A N 1
ATOM 1546 C CA . CYS A 1 193 ? 0.530 -6.700 -1.673 1.00 78.94 193 CYS A CA 1
ATOM 1547 C C . CYS A 1 193 ? -0.234 -7.069 -0.394 1.00 78.94 193 CYS A C 1
ATOM 1549 O O . CYS A 1 193 ? -1.055 -6.290 0.089 1.00 78.94 193 CYS A O 1
ATOM 1551 N N . ASN A 1 194 ? 0.090 -8.220 0.204 1.00 79.31 194 ASN A N 1
ATOM 1552 C CA . ASN A 1 194 ? -0.485 -8.654 1.486 1.00 79.31 194 ASN A CA 1
ATOM 1553 C C . ASN A 1 194 ? -0.205 -7.649 2.616 1.00 79.31 194 ASN A C 1
ATOM 1555 O O . ASN A 1 194 ? -1.099 -7.358 3.409 1.00 79.31 194 ASN A O 1
ATOM 1559 N N . ALA A 1 195 ? 0.982 -7.032 2.621 1.00 80.69 195 ALA A N 1
ATOM 1560 C CA . ALA A 1 195 ? 1.353 -5.989 3.578 1.00 80.69 195 ALA A CA 1
ATOM 1561 C C . ALA A 1 195 ? 0.387 -4.789 3.544 1.00 80.69 195 ALA A C 1
ATOM 1563 O O . ALA A 1 195 ? 0.161 -4.129 4.557 1.00 80.69 195 ALA A O 1
ATOM 1564 N N . THR A 1 196 ? -0.255 -4.523 2.400 1.00 79.44 196 THR A N 1
ATOM 1565 C CA . THR A 1 196 ? -1.283 -3.481 2.306 1.00 79.44 196 THR A CA 1
ATOM 1566 C C . THR A 1 196 ? -2.506 -3.810 3.155 1.00 79.44 196 THR A C 1
ATOM 1568 O O . THR A 1 196 ? -3.060 -2.929 3.811 1.00 79.44 196 THR A O 1
ATOM 1571 N N . HIS A 1 197 ? -2.948 -5.069 3.155 1.00 79.69 197 HIS A N 1
ATOM 1572 C CA . HIS A 1 197 ? -4.105 -5.480 3.946 1.00 79.69 197 HIS A CA 1
ATOM 1573 C C . HIS A 1 197 ? -3.826 -5.318 5.439 1.00 79.69 197 HIS A C 1
ATOM 1575 O O . HIS A 1 197 ? -4.698 -4.889 6.188 1.00 79.69 197 HIS A O 1
ATOM 1581 N N . GLU A 1 198 ? -2.602 -5.607 5.863 1.00 81.75 198 GLU A N 1
ATOM 1582 C CA . GLU A 1 198 ? -2.189 -5.465 7.255 1.00 81.75 198 GLU A CA 1
ATOM 1583 C C . GLU A 1 198 ? -2.062 -4.002 7.679 1.00 81.75 198 GLU A C 1
ATOM 1585 O O . GLU A 1 198 ? -2.510 -3.655 8.766 1.00 81.75 198 GLU A O 1
ATOM 1590 N N . LEU A 1 199 ? -1.543 -3.134 6.807 1.00 82.62 199 LEU A N 1
ATOM 1591 C CA . LEU A 1 199 ? -1.335 -1.720 7.115 1.00 82.62 199 LEU A CA 1
ATOM 1592 C C . LEU A 1 199 ? -2.609 -0.886 6.979 1.00 82.62 199 LEU A C 1
ATOM 1594 O O . LEU A 1 199 ? -2.968 -0.149 7.890 1.00 82.62 199 LEU A O 1
ATOM 1598 N N . PHE A 1 200 ? -3.298 -0.953 5.841 1.00 84.69 200 PHE A N 1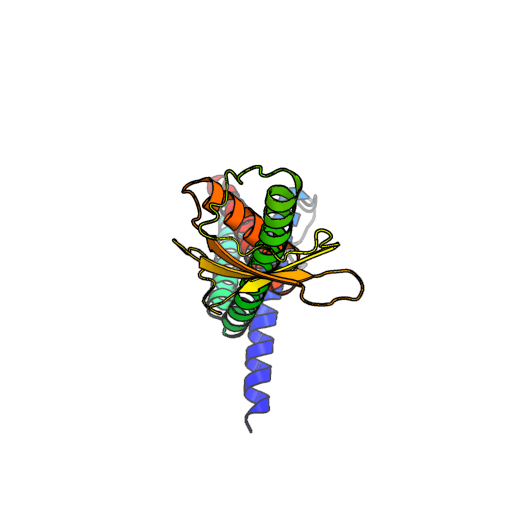
ATOM 1599 C CA . PHE A 1 200 ? -4.308 0.050 5.493 1.00 84.69 200 PHE A CA 1
ATOM 1600 C C . PHE A 1 200 ? -5.720 -0.332 5.941 1.00 84.69 200 PHE A C 1
ATOM 1602 O O . PHE A 1 200 ? -6.503 0.560 6.272 1.00 84.69 200 PHE A O 1
ATOM 1609 N N . ILE A 1 201 ? -6.072 -1.622 6.002 1.00 86.06 201 ILE A N 1
ATOM 1610 C CA . ILE A 1 201 ? -7.423 -2.041 6.426 1.00 86.06 201 ILE A CA 1
ATOM 1611 C C . ILE A 1 201 ? -7.716 -1.649 7.881 1.00 86.06 201 ILE A C 1
ATOM 1613 O O . ILE A 1 201 ? -8.763 -1.046 8.119 1.00 86.06 201 ILE A O 1
ATOM 1617 N N . PRO A 1 202 ? -6.824 -1.896 8.861 1.00 88.00 202 PRO A N 1
ATOM 1618 C CA . PRO A 1 202 ? -7.102 -1.516 10.242 1.00 88.00 202 PRO A CA 1
ATOM 1619 C C . PRO A 1 202 ? -7.293 -0.004 10.410 1.00 88.00 202 PRO A C 1
ATOM 1621 O O . PRO A 1 202 ? -8.221 0.417 11.095 1.00 88.00 202 PRO A O 1
ATOM 1624 N N . PHE A 1 203 ? -6.479 0.822 9.740 1.00 87.25 203 PHE A N 1
ATOM 1625 C CA . PHE A 1 203 ? -6.592 2.283 9.839 1.00 87.25 203 PHE A CA 1
ATOM 1626 C C . PHE A 1 203 ? -7.778 2.864 9.065 1.00 87.25 203 PHE A C 1
ATOM 1628 O O . PHE A 1 203 ? -8.377 3.835 9.523 1.00 87.25 203 PHE A O 1
ATOM 1635 N N . THR A 1 204 ? -8.157 2.276 7.927 1.00 88.12 204 THR A N 1
ATOM 1636 C CA . THR A 1 204 ? -9.371 2.693 7.204 1.00 88.12 204 THR A CA 1
ATOM 1637 C C . THR A 1 204 ? -10.627 2.358 8.003 1.00 88.12 204 THR A C 1
ATOM 1639 O O . THR A 1 204 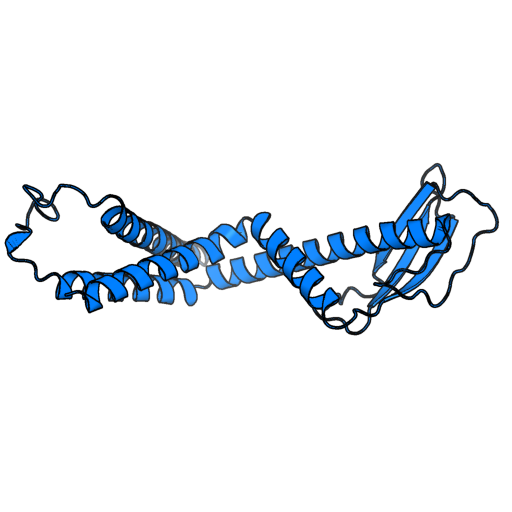? -11.467 3.235 8.197 1.00 88.12 204 THR A O 1
ATOM 1642 N N . LEU A 1 205 ? -10.725 1.141 8.550 1.00 89.31 205 LEU A N 1
ATOM 1643 C CA . LEU A 1 205 ? -11.823 0.755 9.441 1.00 89.31 205 LEU A CA 1
ATOM 1644 C C . LEU A 1 205 ? -11.867 1.622 10.701 1.00 89.31 205 LEU A C 1
ATOM 1646 O O . LEU A 1 205 ? -12.942 2.088 11.074 1.00 89.31 205 LEU A O 1
ATOM 1650 N N . PHE A 1 206 ? -10.713 1.893 11.315 1.00 90.81 206 PHE A N 1
ATOM 1651 C CA . PHE A 1 206 ? -10.603 2.817 12.442 1.00 90.81 206 PHE A CA 1
ATOM 1652 C C . PHE A 1 206 ? -11.122 4.212 12.089 1.00 90.81 206 PHE A C 1
ATOM 1654 O O . PHE A 1 206 ? -11.938 4.745 12.832 1.00 90.81 206 PHE A O 1
ATOM 1661 N N . GLY A 1 207 ? -10.705 4.788 10.958 1.00 89.62 207 GLY A N 1
ATOM 1662 C CA . GLY A 1 207 ? -11.124 6.130 10.548 1.00 89.62 207 GLY A CA 1
ATOM 1663 C C . GLY A 1 207 ? -12.635 6.245 10.340 1.00 89.62 207 GLY A C 1
ATOM 1664 O O . GLY A 1 207 ? -13.253 7.193 10.823 1.00 89.62 207 GLY A O 1
ATOM 1665 N N . ILE A 1 208 ? -13.247 5.255 9.681 1.00 91.56 208 ILE A N 1
ATOM 1666 C CA . ILE A 1 208 ? -14.703 5.228 9.471 1.00 91.56 208 ILE A CA 1
ATOM 1667 C C . ILE A 1 208 ? -15.428 5.016 10.808 1.00 91.56 208 ILE A C 1
ATOM 1669 O O . ILE A 1 208 ? -16.371 5.744 11.112 1.00 91.56 208 ILE A O 1
ATOM 1673 N N . ALA A 1 209 ? -14.975 4.070 11.638 1.00 87.69 209 ALA A N 1
ATOM 1674 C CA . ALA A 1 209 ? -15.569 3.816 12.950 1.00 87.69 209 ALA A CA 1
ATOM 1675 C C . ALA A 1 209 ? -15.459 5.034 13.881 1.00 87.69 209 ALA A C 1
ATOM 1677 O O . ALA A 1 209 ? -16.413 5.360 14.579 1.00 87.69 209 ALA A O 1
ATOM 1678 N N . LEU A 1 210 ? -14.330 5.746 13.854 1.00 90.69 210 LEU A N 1
ATOM 1679 C CA . LEU A 1 210 ? -14.126 6.970 14.621 1.00 90.69 210 LEU A CA 1
ATOM 1680 C C . LEU A 1 210 ? -15.084 8.077 14.168 1.00 90.69 210 LEU A C 1
ATOM 1682 O O . LEU A 1 210 ? -15.700 8.721 15.012 1.00 90.69 210 LEU A O 1
ATOM 1686 N N . ALA A 1 211 ? -15.249 8.272 12.855 1.00 89.69 211 ALA A N 1
ATOM 1687 C CA . ALA A 1 211 ? -16.200 9.244 12.318 1.00 89.69 211 ALA A CA 1
ATOM 1688 C C . ALA A 1 211 ? -17.636 8.944 12.773 1.00 89.69 211 ALA A C 1
ATOM 1690 O O . ALA A 1 211 ? -18.369 9.859 13.142 1.00 89.69 211 ALA A O 1
ATOM 1691 N N . VAL A 1 212 ? -18.011 7.662 12.807 1.00 87.44 212 VAL A N 1
ATOM 1692 C CA . VAL A 1 212 ? -19.302 7.207 13.336 1.00 87.44 212 VAL A CA 1
ATOM 1693 C C . VAL A 1 212 ? -19.429 7.504 14.832 1.00 87.44 212 VAL A C 1
ATOM 1695 O O . VAL A 1 212 ? -20.411 8.119 15.235 1.00 87.44 212 VAL A O 1
ATOM 1698 N N . CYS A 1 213 ? -18.437 7.142 15.651 1.00 84.94 213 CYS A N 1
ATOM 1699 C CA . CYS A 1 213 ? -18.459 7.422 17.091 1.00 84.94 213 CYS A CA 1
ATOM 1700 C C . CYS A 1 213 ? -18.582 8.923 17.389 1.00 84.94 213 CYS A C 1
ATOM 1702 O O . CYS A 1 213 ? -19.356 9.319 18.256 1.00 84.94 213 CYS A O 1
ATOM 1704 N N . VAL A 1 214 ? -17.841 9.765 16.662 1.00 86.38 214 VAL A N 1
ATOM 1705 C CA . VAL A 1 214 ? -17.902 11.225 16.813 1.00 86.38 214 VAL A CA 1
ATOM 1706 C C . VAL A 1 214 ? -19.267 11.763 16.379 1.00 86.38 214 VAL A C 1
ATOM 1708 O O . VAL A 1 214 ? -19.831 12.603 17.073 1.00 86.38 214 VAL A O 1
ATOM 1711 N N . ALA A 1 215 ? -19.827 11.268 15.273 1.00 86.88 215 ALA A N 1
ATOM 1712 C CA . ALA A 1 215 ? -21.157 11.671 14.822 1.00 86.88 215 ALA A CA 1
ATOM 1713 C C . ALA A 1 215 ? -22.253 11.307 15.839 1.00 86.88 215 ALA A C 1
ATOM 1715 O O . ALA A 1 215 ? -23.134 12.126 16.094 1.00 86.88 215 ALA A O 1
ATOM 1716 N N . GLU A 1 216 ? -22.185 10.119 16.443 1.00 82.00 216 GLU A N 1
ATOM 1717 C CA . GLU A 1 216 ? -23.120 9.699 17.494 1.00 82.00 216 GLU A CA 1
ATOM 1718 C C . GLU A 1 216 ? -22.940 10.513 18.784 1.00 82.00 216 GLU A C 1
ATOM 1720 O O . GLU A 1 216 ? -23.928 10.911 19.391 1.00 82.00 216 GLU A O 1
ATOM 1725 N N . LEU A 1 217 ? -21.705 10.863 19.163 1.00 81.12 217 LEU A N 1
ATOM 1726 C CA . LEU A 1 217 ? -21.443 11.758 20.300 1.00 81.12 217 LEU A CA 1
ATOM 1727 C C . LEU A 1 217 ? -21.984 13.179 20.095 1.00 81.12 217 LEU A C 1
ATOM 1729 O O . LEU A 1 217 ? -22.371 13.807 21.069 1.00 81.12 217 LEU A O 1
ATOM 1733 N N . ILE A 1 218 ? -21.998 13.692 18.861 1.00 83.62 218 ILE A N 1
ATOM 1734 C CA . ILE A 1 218 ? -22.551 15.023 18.540 1.00 83.62 218 ILE A CA 1
ATOM 1735 C C . ILE A 1 218 ? -24.088 15.015 18.560 1.00 83.62 218 ILE A C 1
ATOM 1737 O O . ILE A 1 218 ? -24.707 16.057 18.768 1.00 83.62 218 ILE A O 1
ATOM 1741 N N . ARG A 1 219 ? -24.711 13.863 18.288 1.00 77.00 219 ARG A N 1
ATOM 1742 C CA . ARG A 1 219 ? -26.173 13.715 18.236 1.00 77.00 219 ARG A CA 1
ATOM 1743 C C . ARG A 1 219 ? -26.831 13.551 19.609 1.00 77.00 219 ARG A C 1
ATOM 1745 O O . ARG A 1 219 ? -28.033 13.795 19.698 1.00 77.00 219 ARG A O 1
ATOM 1752 N N . LEU A 1 220 ? -26.078 13.091 20.609 1.00 70.56 220 LEU A N 1
ATOM 1753 C CA . LEU A 1 220 ? -26.517 12.857 21.992 1.00 70.56 220 LEU A CA 1
ATOM 1754 C C . LEU A 1 220 ? -26.444 14.127 22.843 1.00 70.56 220 LEU A C 1
ATOM 1756 O O . LEU A 1 220 ? -27.340 14.278 23.702 1.00 70.56 220 LEU A O 1
#